Protein AF-A0A372RHL4-F1 (afdb_monomer_lite)

Structure (mmCIF, N/CA/C/O backbone):
data_AF-A0A372RHL4-F1
#
_entry.id   AF-A0A372RHL4-F1
#
loop_
_atom_site.group_PDB
_atom_site.id
_atom_site.type_symbol
_atom_site.label_atom_id
_atom_site.label_alt_id
_atom_site.label_comp_id
_atom_site.label_asym_id
_atom_site.label_entity_id
_atom_site.label_seq_id
_atom_site.pdbx_PDB_ins_code
_atom_site.Cartn_x
_atom_site.Cartn_y
_atom_site.Cartn_z
_atom_site.occupancy
_atom_site.B_iso_or_equiv
_atom_site.auth_seq_id
_atom_site.auth_comp_id
_atom_site.auth_asym_id
_atom_site.auth_atom_id
_atom_site.pdbx_PDB_model_num
ATOM 1 N N . MET A 1 1 ? 25.065 45.472 -46.580 1.00 35.97 1 MET A N 1
ATOM 2 C CA . MET A 1 1 ? 25.884 44.806 -45.545 1.00 35.97 1 MET A CA 1
ATOM 3 C C . MET A 1 1 ? 25.153 44.929 -44.218 1.00 35.97 1 MET A C 1
ATOM 5 O O . MET A 1 1 ? 24.987 46.043 -43.748 1.00 35.97 1 MET A O 1
ATOM 9 N N . ALA A 1 2 ? 24.655 43.825 -43.662 1.00 37.47 2 ALA A N 1
ATOM 10 C CA . ALA A 1 2 ? 24.038 43.795 -42.337 1.00 37.47 2 ALA A CA 1
ATOM 11 C C . ALA A 1 2 ? 24.958 42.995 -41.406 1.00 37.47 2 ALA A C 1
ATOM 13 O O . ALA A 1 2 ? 25.218 41.821 -41.664 1.00 37.47 2 ALA A O 1
ATOM 14 N N . LEU A 1 3 ? 25.486 43.635 -40.360 1.00 37.38 3 LEU A N 1
ATOM 15 C CA . LEU A 1 3 ? 26.274 42.979 -39.318 1.00 37.38 3 LEU A CA 1
ATOM 16 C C . LEU A 1 3 ? 25.407 42.823 -38.068 1.00 37.38 3 LEU A C 1
ATOM 18 O O . LEU A 1 3 ? 25.034 43.794 -37.414 1.00 37.38 3 LEU A O 1
ATOM 22 N N . SER A 1 4 ? 25.083 41.567 -37.772 1.00 37.50 4 SER A N 1
ATOM 23 C CA . SER A 1 4 ? 24.363 41.116 -36.584 1.00 37.50 4 SER A CA 1
ATOM 24 C C . SER A 1 4 ? 25.174 41.400 -35.314 1.00 37.50 4 SER A C 1
ATOM 26 O O . SER A 1 4 ? 26.301 40.924 -35.167 1.00 37.50 4 SER A O 1
ATOM 28 N N . GLN A 1 5 ? 24.600 42.148 -34.370 1.00 42.97 5 GLN A N 1
ATOM 29 C CA . GLN A 1 5 ? 25.210 42.396 -33.064 1.00 42.97 5 GLN A CA 1
ATOM 30 C C . GLN A 1 5 ? 25.097 41.150 -32.169 1.00 42.97 5 GLN A C 1
ATOM 32 O O . GLN A 1 5 ? 24.010 40.709 -31.798 1.00 42.97 5 GLN A O 1
ATOM 37 N N . LYS A 1 6 ? 26.257 40.583 -31.815 1.00 39.94 6 LYS A N 1
ATOM 38 C CA . LYS A 1 6 ? 26.432 39.540 -30.793 1.00 39.94 6 LYS A CA 1
ATOM 39 C C . LYS A 1 6 ? 25.940 40.048 -29.431 1.00 39.94 6 LYS A C 1
ATOM 41 O O . LYS A 1 6 ? 26.547 40.949 -28.855 1.00 39.94 6 LYS A O 1
ATOM 46 N N . LYS A 1 7 ? 24.909 39.412 -28.866 1.00 44.81 7 LYS A N 1
ATOM 47 C CA . LYS A 1 7 ? 24.581 39.536 -27.4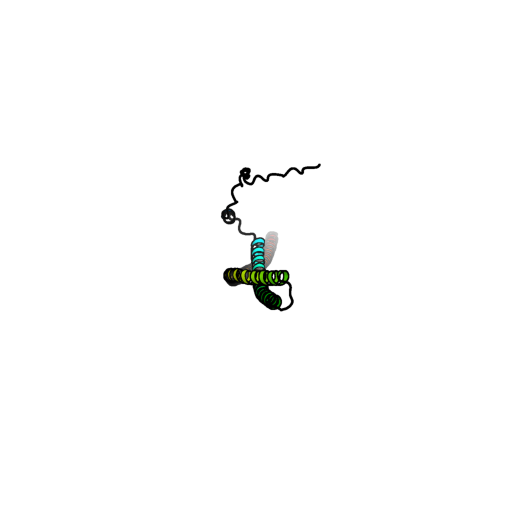38 1.00 44.81 7 LYS A CA 1
ATOM 48 C C . LYS A 1 7 ? 25.641 38.799 -26.618 1.00 44.81 7 LYS A C 1
ATOM 50 O O . LYS A 1 7 ? 25.770 37.580 -26.698 1.00 44.81 7 LYS A O 1
ATOM 55 N N . ARG A 1 8 ? 26.419 39.560 -25.850 1.00 41.69 8 ARG A N 1
ATOM 56 C CA . ARG A 1 8 ? 27.359 39.060 -24.843 1.00 41.69 8 ARG A CA 1
ATOM 57 C C . ARG A 1 8 ? 26.535 38.655 -23.615 1.00 41.69 8 ARG A C 1
ATOM 59 O O . ARG A 1 8 ? 25.956 39.518 -22.964 1.00 41.69 8 ARG A O 1
ATOM 66 N N . PHE A 1 9 ? 26.439 37.357 -23.338 1.00 41.56 9 PHE A N 1
ATOM 67 C CA . PHE A 1 9 ? 25.870 36.845 -22.090 1.00 41.56 9 PHE A CA 1
ATOM 68 C C . PHE A 1 9 ? 26.854 37.127 -20.947 1.00 41.56 9 PHE A C 1
ATOM 70 O O . PHE A 1 9 ? 27.995 36.668 -20.979 1.00 41.56 9 PHE A O 1
ATOM 77 N N . THR A 1 10 ? 26.430 37.902 -19.953 1.00 46.50 10 THR A N 1
ATOM 78 C CA . THR A 1 10 ? 27.124 38.057 -18.672 1.00 46.50 10 THR A CA 1
ATOM 79 C C . THR A 1 10 ? 26.731 36.890 -17.762 1.00 46.50 10 THR A C 1
ATOM 81 O O . THR A 1 10 ? 25.551 36.663 -17.516 1.00 46.50 10 THR A O 1
ATOM 84 N N . PHE A 1 11 ? 27.717 36.117 -17.292 1.00 48.22 11 PHE A N 1
ATOM 85 C CA . PHE A 1 11 ? 27.512 34.888 -16.504 1.00 48.22 11 PHE A CA 1
ATOM 86 C C . PHE A 1 11 ? 27.628 35.092 -14.980 1.00 48.22 11 PHE A C 1
ATOM 88 O O . PHE A 1 11 ? 27.523 34.136 -14.228 1.00 48.22 11 PHE A O 1
ATOM 95 N N . PHE A 1 12 ? 27.815 36.318 -14.486 1.00 55.81 12 PHE A N 1
ATOM 96 C CA . PHE A 1 12 ? 27.873 36.584 -13.043 1.00 55.81 12 PHE A CA 1
ATOM 97 C C . PHE A 1 12 ? 27.226 37.932 -12.721 1.00 55.81 12 PHE A C 1
ATOM 99 O O . PHE A 1 12 ? 27.881 38.970 -12.711 1.00 55.81 12 PHE A O 1
ATOM 106 N N . GLY A 1 13 ? 25.912 37.906 -12.501 1.00 38.81 13 GLY A N 1
ATOM 107 C CA . GLY A 1 13 ? 25.173 38.958 -11.808 1.00 38.81 13 GLY A CA 1
ATOM 108 C C . GLY A 1 13 ? 24.705 38.397 -10.470 1.00 38.81 13 GLY A C 1
ATOM 109 O O . GLY A 1 13 ? 24.099 37.328 -10.436 1.00 38.81 13 GLY A O 1
ATOM 110 N N . SER A 1 14 ? 25.045 39.077 -9.379 1.00 53.56 14 SER A N 1
ATOM 111 C CA . SER A 1 14 ? 24.687 38.715 -8.006 1.00 53.56 14 SER A CA 1
ATOM 112 C C . SER A 1 14 ? 23.182 38.438 -7.855 1.00 53.56 14 SER A C 1
ATOM 114 O O . SER A 1 14 ? 22.379 39.140 -8.479 1.00 53.56 14 SER A O 1
ATOM 116 N N . PRO A 1 15 ? 22.768 37.457 -7.032 1.00 49.78 15 PRO A N 1
ATOM 117 C CA . PRO A 1 15 ? 21.352 37.170 -6.841 1.00 49.78 15 PRO A CA 1
ATOM 118 C C . PRO A 1 15 ? 20.645 38.361 -6.170 1.00 49.78 15 PRO A C 1
ATOM 120 O O . PRO A 1 15 ? 21.194 38.938 -5.225 1.00 49.78 15 PRO A O 1
ATOM 123 N N . PRO A 1 16 ? 19.429 38.738 -6.609 1.00 45.81 16 PRO A N 1
ATOM 124 C CA . PRO A 1 16 ? 18.588 39.630 -5.826 1.00 45.81 16 PRO A CA 1
ATOM 125 C C . PRO A 1 16 ? 18.252 38.941 -4.498 1.00 45.81 16 PRO A C 1
ATOM 127 O O . PRO A 1 16 ? 17.905 37.759 -4.479 1.00 45.81 16 PRO A O 1
ATOM 130 N N . MET A 1 17 ? 18.385 39.682 -3.394 1.00 42.41 17 MET A N 1
ATOM 131 C CA . MET A 1 17 ? 17.981 39.258 -2.051 1.00 42.41 17 MET A CA 1
ATOM 132 C C . MET A 1 17 ? 16.596 38.605 -2.100 1.00 42.41 17 MET A C 1
ATOM 134 O O . MET A 1 17 ? 15.602 39.245 -2.441 1.00 42.41 17 MET A O 1
ATOM 138 N N . SER A 1 18 ? 16.545 37.317 -1.772 1.00 49.66 18 SER A N 1
ATOM 139 C CA . SER A 1 18 ? 15.303 36.580 -1.574 1.00 49.66 18 SER A CA 1
ATOM 140 C C . SER A 1 18 ? 14.490 37.219 -0.440 1.00 49.66 18 SER A C 1
ATOM 142 O O . SER A 1 18 ? 15.081 37.609 0.572 1.00 49.66 18 SER A O 1
ATOM 144 N N . PRO A 1 19 ? 13.154 37.315 -0.563 1.00 43.47 19 PRO A N 1
ATOM 145 C CA . PRO A 1 19 ? 12.316 37.795 0.525 1.00 43.47 19 PRO A CA 1
ATOM 146 C C . PRO A 1 19 ? 12.492 36.883 1.743 1.00 43.47 19 PRO A C 1
ATOM 148 O O . PRO A 1 19 ? 12.523 35.658 1.616 1.00 43.47 19 PRO A O 1
ATOM 151 N N . ILE A 1 20 ? 12.632 37.501 2.917 1.00 43.69 20 ILE A N 1
ATOM 152 C CA . ILE A 1 20 ? 12.706 36.831 4.217 1.00 43.69 20 ILE A CA 1
ATOM 153 C C . ILE A 1 20 ? 11.503 35.891 4.339 1.00 43.69 20 ILE A C 1
ATOM 155 O O . ILE A 1 20 ? 10.358 36.330 4.456 1.00 43.69 20 ILE A O 1
ATOM 159 N N . LEU A 1 21 ? 11.777 34.587 4.287 1.00 42.69 21 LEU A N 1
ATOM 160 C CA . LEU A 1 21 ? 10.827 33.552 4.660 1.00 42.69 21 LEU A CA 1
ATOM 161 C C . LEU A 1 21 ? 10.471 33.779 6.128 1.00 42.69 21 LEU A C 1
ATOM 163 O O . LEU A 1 21 ? 11.326 33.702 7.012 1.00 42.69 21 LEU A O 1
ATOM 167 N N . SER A 1 22 ? 9.201 34.085 6.376 1.00 42.78 22 SER A N 1
ATOM 168 C CA . SER A 1 22 ? 8.615 34.042 7.710 1.00 42.78 22 SER A CA 1
ATOM 169 C C . SER A 1 22 ? 8.950 32.688 8.350 1.00 42.78 22 SER A C 1
ATOM 171 O O . SER A 1 22 ? 8.952 31.684 7.629 1.00 42.78 22 SER A O 1
ATOM 173 N N . PRO A 1 23 ? 9.232 32.628 9.664 1.00 43.38 23 PRO A N 1
ATOM 174 C CA . PRO A 1 23 ? 9.674 31.402 10.305 1.00 43.38 23 PRO A CA 1
ATOM 175 C C . PRO A 1 23 ? 8.699 30.271 10.007 1.00 43.38 23 PRO A C 1
ATOM 177 O O . PRO A 1 23 ? 7.496 30.378 10.258 1.00 43.38 23 PRO A O 1
ATOM 180 N N . THR A 1 24 ? 9.252 29.201 9.444 1.00 47.28 24 THR A N 1
ATOM 181 C CA . THR A 1 24 ? 8.654 27.880 9.324 1.00 47.28 24 THR A CA 1
ATOM 182 C C . THR A 1 24 ? 7.809 27.618 10.562 1.00 47.28 24 THR A C 1
ATOM 184 O O . THR A 1 24 ? 8.332 27.627 11.677 1.00 47.28 24 THR A O 1
ATOM 187 N N . LYS A 1 25 ? 6.495 27.426 10.390 1.00 40.25 25 LYS A N 1
ATOM 188 C CA . LYS A 1 25 ? 5.643 26.937 11.476 1.00 40.25 25 LYS A CA 1
ATOM 189 C C . LYS A 1 25 ? 6.262 25.627 11.947 1.00 40.25 25 LYS A C 1
ATOM 191 O O . LYS A 1 25 ? 6.253 24.634 11.223 1.00 40.25 25 LYS A O 1
ATOM 196 N N . ASN A 1 26 ? 6.897 25.688 13.111 1.00 39.59 26 ASN A N 1
ATOM 197 C CA . ASN A 1 26 ? 7.591 24.575 13.721 1.00 39.59 26 ASN A CA 1
ATOM 198 C C . ASN A 1 26 ? 6.622 23.393 13.833 1.00 39.59 26 ASN A C 1
ATOM 200 O O . ASN A 1 26 ? 5.478 23.560 14.254 1.00 39.59 26 ASN A O 1
ATOM 204 N N . LEU A 1 27 ? 7.114 22.189 13.536 1.00 43.38 27 LEU A N 1
ATOM 205 C CA . LEU A 1 27 ? 6.435 20.906 13.773 1.00 43.38 27 LEU A CA 1
ATOM 206 C C . LEU A 1 27 ? 5.872 20.783 15.211 1.00 43.38 27 LEU A C 1
ATOM 208 O O . LEU A 1 27 ? 4.951 20.015 15.468 1.00 43.38 27 LEU A O 1
ATOM 212 N N . SER A 1 28 ? 6.386 21.605 16.131 1.00 38.50 28 SER A N 1
ATOM 213 C CA . SER A 1 28 ? 5.922 21.780 17.506 1.00 38.50 28 SER A CA 1
ATOM 214 C C . SER A 1 28 ? 4.461 22.224 17.649 1.00 38.50 28 SER A C 1
ATOM 216 O O . SER A 1 28 ? 3.860 21.914 18.670 1.00 38.50 28 SER A O 1
ATOM 218 N N . THR A 1 29 ? 3.860 22.920 16.674 1.00 37.88 29 THR A N 1
ATOM 219 C CA . THR A 1 29 ? 2.463 23.387 16.809 1.00 37.88 29 THR A CA 1
ATOM 220 C C . THR A 1 29 ? 1.457 22.230 16.806 1.00 37.88 29 THR A C 1
ATOM 222 O O . THR A 1 29 ? 0.366 22.379 17.342 1.00 37.88 29 THR A O 1
ATOM 225 N N . TYR A 1 30 ? 1.827 21.051 16.290 1.00 46.38 30 TYR A N 1
ATOM 226 C CA . TYR A 1 30 ? 0.967 19.862 16.362 1.00 46.38 30 TYR A CA 1
ATOM 227 C C . TYR A 1 30 ? 0.809 19.323 17.795 1.00 46.38 30 TYR A C 1
ATOM 229 O O . TYR A 1 30 ? -0.164 18.643 18.091 1.00 46.38 30 TYR A O 1
ATOM 237 N N . PHE A 1 31 ? 1.749 19.647 18.689 1.00 44.78 31 PHE A N 1
ATOM 238 C CA . PHE A 1 31 ? 1.734 19.221 20.091 1.00 44.78 31 PHE A CA 1
ATOM 239 C C . PHE A 1 31 ? 1.167 20.282 21.043 1.00 44.78 31 PHE A C 1
ATOM 241 O O . PHE A 1 31 ? 1.100 20.047 22.245 1.00 44.78 31 PHE A O 1
ATOM 248 N N . SER A 1 32 ? 0.742 21.438 20.525 1.00 39.69 32 SER A N 1
ATOM 249 C CA . SER A 1 32 ? 0.080 22.495 21.296 1.00 39.69 32 SER A CA 1
ATOM 250 C C . SER A 1 32 ? -1.382 22.616 20.877 1.00 39.69 32 SER A C 1
ATOM 252 O O . SER A 1 32 ? -1.828 23.669 20.431 1.00 39.69 32 SER A O 1
ATOM 254 N N . GLN A 1 33 ? -2.128 21.518 20.982 1.00 48.84 33 GLN A N 1
ATOM 255 C CA . GLN A 1 33 ? -3.579 21.597 21.090 1.00 48.84 33 GLN A CA 1
ATOM 256 C C . GLN A 1 33 ? -3.921 21.485 22.571 1.00 48.84 33 GLN A C 1
ATOM 258 O O . GLN A 1 33 ? -3.724 20.439 23.179 1.00 48.84 33 GLN A O 1
ATOM 263 N N . GLU A 1 34 ? -4.364 22.608 23.136 1.00 43.31 34 GLU A N 1
ATOM 264 C CA . GLU A 1 34 ? -5.000 22.684 24.450 1.00 43.31 34 GLU A CA 1
ATOM 265 C C . GLU A 1 34 ? -6.051 21.575 24.594 1.00 43.31 34 GLU A C 1
ATOM 267 O O . GLU A 1 34 ? -6.774 21.282 23.638 1.00 43.31 34 GLU A O 1
ATOM 272 N N . ASP A 1 35 ? -6.110 20.988 25.792 1.00 45.47 35 ASP A N 1
ATOM 273 C CA . ASP A 1 35 ? -6.933 19.857 26.237 1.00 45.47 35 ASP A CA 1
ATOM 274 C C . ASP A 1 35 ? -8.449 20.059 26.045 1.00 45.47 35 ASP A C 1
ATOM 276 O O . ASP A 1 35 ? -9.241 20.091 26.989 1.00 45.47 35 ASP A O 1
ATOM 280 N N . LYS A 1 36 ? -8.902 20.164 24.799 1.00 55.25 36 LYS A N 1
ATOM 281 C CA . LYS A 1 36 ? -10.289 19.914 24.439 1.00 55.25 36 LYS A CA 1
ATOM 282 C C . LYS A 1 36 ? -10.372 18.427 24.143 1.00 55.25 36 LYS A C 1
ATOM 284 O O . LYS A 1 36 ? -9.828 17.976 23.138 1.00 55.25 36 LYS A O 1
ATOM 289 N N . LEU A 1 37 ? -11.009 17.673 25.046 1.00 56.16 37 LEU A N 1
ATOM 290 C CA . LEU A 1 37 ? -11.301 16.251 24.846 1.00 56.16 37 LEU A CA 1
ATOM 291 C C . LEU A 1 37 ? -11.736 16.039 23.387 1.00 56.16 37 LEU A C 1
ATOM 293 O O . LEU A 1 37 ? -12.655 16.741 22.945 1.00 56.16 37 LEU A O 1
ATOM 297 N N . PRO A 1 38 ? -11.061 15.154 22.628 1.00 61.72 38 PRO A N 1
ATOM 298 C CA . PRO A 1 38 ? -11.376 14.961 21.225 1.00 61.72 38 PRO A CA 1
ATOM 299 C C . PRO A 1 38 ? -12.862 14.642 21.105 1.00 61.72 38 PRO A C 1
ATOM 301 O O . PRO A 1 38 ? -13.376 13.761 21.799 1.00 61.72 38 PRO A O 1
ATOM 304 N N . ASN A 1 39 ? -13.556 15.399 20.255 1.00 80.88 39 ASN A N 1
ATOM 305 C CA . ASN A 1 39 ? -14.939 15.103 19.924 1.00 80.88 39 ASN A CA 1
ATOM 306 C C . ASN A 1 39 ? -15.004 13.637 19.460 1.00 80.88 39 ASN A C 1
ATOM 308 O O . ASN A 1 39 ? -14.162 13.199 18.674 1.00 80.88 39 ASN A O 1
ATOM 312 N N . ILE A 1 40 ? -15.969 12.865 19.966 1.00 80.06 40 ILE A N 1
ATOM 313 C CA . ILE A 1 40 ? -16.095 11.425 19.686 1.00 80.06 40 ILE A CA 1
ATOM 314 C C . ILE A 1 40 ? -16.157 11.172 18.173 1.00 80.06 40 ILE A C 1
ATOM 316 O O . ILE A 1 40 ? -15.578 10.201 17.682 1.00 80.06 40 ILE A O 1
ATOM 320 N N . ASP A 1 41 ? -16.797 12.074 17.427 1.00 85.50 41 ASP A N 1
ATOM 321 C CA . ASP A 1 41 ? -16.866 12.001 15.967 1.00 85.50 41 ASP A CA 1
ATOM 322 C C . ASP A 1 41 ? -15.495 12.204 15.303 1.00 85.50 41 ASP A C 1
ATOM 324 O O . ASP A 1 41 ? -15.159 11.500 14.349 1.00 85.50 41 ASP A O 1
ATOM 328 N N . ASP A 1 42 ? -14.665 13.106 15.836 1.00 85.44 42 ASP A N 1
ATOM 329 C CA . ASP A 1 42 ? -13.301 13.331 15.344 1.00 85.44 42 ASP A CA 1
ATOM 330 C C . ASP A 1 42 ? -12.401 12.123 15.642 1.00 85.44 42 ASP A C 1
ATOM 332 O O . ASP A 1 42 ? -11.600 11.723 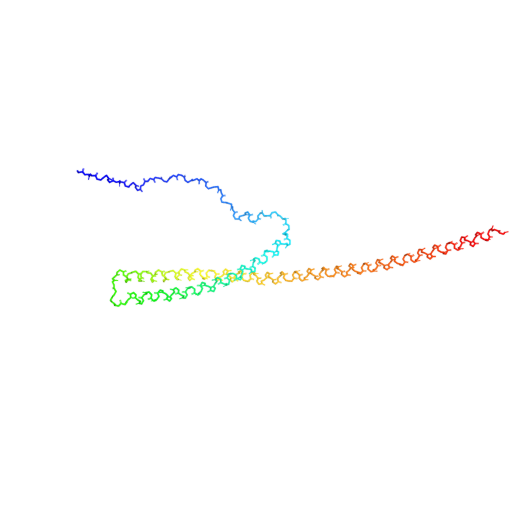14.795 1.00 85.44 42 ASP A O 1
ATOM 336 N N . ALA A 1 43 ? -12.570 11.493 16.810 1.00 84.06 43 ALA A N 1
ATOM 337 C CA . ALA A 1 43 ? -11.848 10.277 17.176 1.00 84.06 43 ALA A CA 1
ATOM 338 C C . ALA A 1 43 ? -12.212 9.099 16.257 1.00 84.06 43 ALA A C 1
ATOM 340 O O . ALA A 1 43 ? -11.316 8.446 15.721 1.00 84.06 43 ALA A O 1
ATOM 341 N N . ARG A 1 44 ? -13.508 8.863 16.004 1.00 86.19 44 ARG A N 1
ATOM 342 C CA . ARG A 1 44 ? -13.971 7.834 15.052 1.00 86.19 44 ARG A CA 1
ATOM 343 C C . ARG A 1 44 ? -13.430 8.081 13.650 1.00 86.19 44 ARG A C 1
ATOM 345 O O . ARG A 1 44 ? -12.862 7.185 13.035 1.00 86.19 44 ARG A O 1
ATOM 352 N N . LYS A 1 45 ? -13.508 9.325 13.177 1.00 91.56 45 LYS A N 1
ATOM 353 C CA . LYS A 1 45 ? -12.966 9.712 11.873 1.00 91.56 45 LYS A CA 1
ATOM 354 C C . LYS A 1 45 ? -11.455 9.485 11.778 1.00 91.56 45 LYS A C 1
ATOM 356 O O . LYS A 1 45 ? -10.962 9.101 10.719 1.00 91.56 45 LYS A O 1
ATOM 361 N N . ALA A 1 46 ? -10.706 9.718 12.856 1.00 88.62 46 ALA A N 1
ATOM 362 C CA . ALA A 1 46 ? -9.274 9.432 12.896 1.00 88.62 46 ALA A CA 1
ATOM 363 C C . ALA A 1 46 ? -8.981 7.927 12.771 1.00 88.62 46 ALA A C 1
ATOM 365 O O . ALA A 1 46 ? -8.058 7.556 12.044 1.00 88.62 46 ALA A O 1
ATOM 366 N N . VAL A 1 47 ? -9.785 7.071 13.415 1.00 91.00 47 VAL A N 1
ATOM 367 C CA . VAL A 1 47 ? -9.686 5.606 13.291 1.00 91.00 47 VAL A CA 1
ATOM 368 C C . VAL A 1 47 ? -9.952 5.165 11.850 1.00 91.00 47 VAL A C 1
ATOM 370 O O . VAL A 1 47 ? -9.112 4.481 11.267 1.00 91.00 47 VAL A O 1
ATOM 373 N N . ASP A 1 48 ? -11.044 5.635 11.243 1.00 92.50 48 ASP A N 1
ATOM 374 C CA . ASP A 1 48 ? -11.396 5.317 9.852 1.00 92.50 48 ASP A CA 1
ATOM 375 C C . ASP A 1 48 ? -10.309 5.770 8.864 1.00 92.50 48 ASP A C 1
ATOM 377 O O . ASP A 1 48 ? -9.979 5.077 7.900 1.00 92.50 48 ASP A O 1
ATOM 381 N N . ASN A 1 49 ? -9.736 6.956 9.083 1.00 93.88 49 ASN A N 1
ATOM 382 C CA . ASN A 1 49 ? -8.658 7.472 8.241 1.00 93.88 49 ASN A CA 1
ATOM 383 C C . ASN A 1 49 ? -7.392 6.616 8.352 1.00 93.88 49 ASN A C 1
ATOM 385 O O . ASN A 1 49 ? -6.718 6.393 7.344 1.00 93.88 49 ASN A O 1
ATOM 389 N N . LEU A 1 50 ? -7.068 6.137 9.555 1.00 93.00 50 LEU A N 1
ATOM 390 C CA . LEU A 1 50 ? -5.922 5.263 9.772 1.00 93.00 50 LEU A CA 1
ATOM 391 C C . LEU A 1 50 ? -6.123 3.895 9.107 1.00 93.00 50 LEU A C 1
ATOM 393 O O . LEU A 1 50 ? -5.195 3.405 8.467 1.00 93.00 50 LEU A O 1
ATOM 397 N N . GLU A 1 51 ? -7.326 3.321 9.176 1.00 94.25 51 GLU A N 1
ATOM 398 C CA . GLU A 1 51 ? -7.667 2.090 8.451 1.00 94.25 51 GLU A CA 1
ATOM 399 C C . GLU A 1 51 ? -7.423 2.247 6.947 1.00 94.25 51 GLU A C 1
ATOM 401 O O . GLU A 1 51 ? -6.699 1.464 6.327 1.00 94.25 51 GLU A O 1
ATOM 406 N N . ARG A 1 52 ? -7.974 3.316 6.358 1.00 96.06 52 ARG A N 1
ATOM 407 C CA . ARG A 1 52 ? -7.807 3.615 4.929 1.00 96.06 52 ARG A CA 1
ATOM 408 C C . ARG A 1 52 ? -6.344 3.812 4.555 1.00 96.06 52 ARG A C 1
ATOM 410 O O . ARG A 1 52 ? -5.930 3.375 3.484 1.00 96.06 52 ARG A O 1
ATOM 417 N N . LEU A 1 53 ? -5.564 4.463 5.420 1.00 95.31 53 LEU A N 1
ATOM 418 C CA . LEU A 1 53 ? -4.136 4.670 5.202 1.00 95.31 53 LEU A CA 1
ATOM 419 C C . LEU A 1 53 ? -3.379 3.338 5.146 1.00 95.31 53 LEU A C 1
ATOM 421 O O . LEU A 1 53 ? -2.548 3.156 4.260 1.00 95.31 53 LEU A O 1
ATOM 425 N N . VAL A 1 54 ? -3.678 2.407 6.054 1.00 95.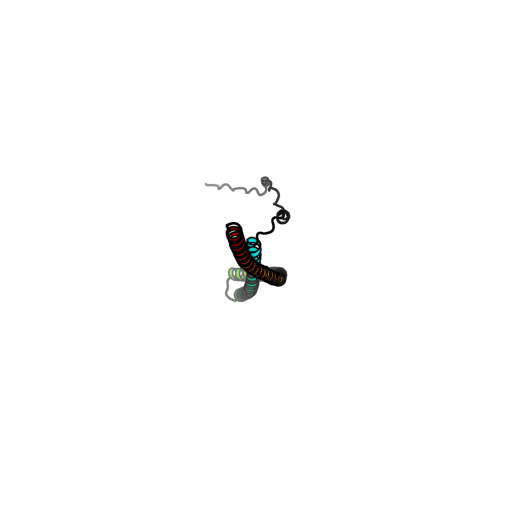62 54 VAL A N 1
ATOM 426 C CA . VAL A 1 54 ? -3.054 1.074 6.089 1.00 95.62 54 VAL A CA 1
ATOM 427 C C . VAL A 1 54 ? -3.363 0.298 4.808 1.00 95.62 54 VAL A C 1
ATOM 429 O O . VAL A 1 54 ? -2.448 -0.214 4.162 1.00 95.62 54 VAL A O 1
ATOM 432 N N . VAL A 1 55 ? -4.628 0.289 4.382 1.00 95.56 55 VAL A N 1
AT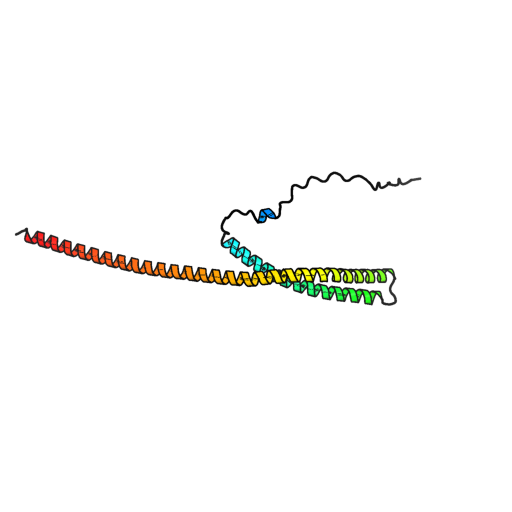OM 433 C CA . VAL A 1 55 ? -5.052 -0.362 3.131 1.00 95.56 55 VAL A CA 1
ATOM 434 C C . VAL A 1 55 ? -4.362 0.266 1.914 1.00 95.56 55 VAL A C 1
ATOM 436 O O . VAL A 1 55 ? -3.854 -0.441 1.040 1.00 95.56 55 VAL A O 1
ATOM 439 N N . ALA A 1 56 ? -4.292 1.598 1.854 1.00 95.50 56 ALA A N 1
ATOM 440 C CA . ALA A 1 56 ? -3.624 2.306 0.765 1.00 95.50 56 ALA A CA 1
ATOM 441 C C . ALA A 1 56 ? -2.111 2.027 0.726 1.00 95.50 56 ALA A C 1
ATOM 443 O O . ALA A 1 56 ? -1.545 1.854 -0.355 1.00 95.50 56 ALA A O 1
ATOM 444 N N . ALA A 1 57 ? -1.457 1.947 1.888 1.00 94.25 57 ALA A N 1
ATOM 445 C CA . ALA A 1 57 ? -0.040 1.618 2.003 1.00 94.25 57 ALA A CA 1
ATOM 446 C C . ALA A 1 57 ? 0.266 0.204 1.482 1.00 94.25 57 ALA A C 1
ATOM 448 O O . ALA A 1 57 ? 1.234 0.004 0.743 1.00 94.25 57 ALA A O 1
ATOM 449 N N . GLU A 1 58 ? -0.586 -0.773 1.802 1.00 93.12 58 GLU A N 1
ATOM 450 C CA . GLU A 1 58 ? -0.472 -2.137 1.286 1.00 93.12 58 GLU A CA 1
ATOM 451 C C . GLU A 1 58 ? -0.640 -2.199 -0.239 1.00 93.12 58 GLU A C 1
ATOM 453 O O . GLU A 1 58 ? 0.194 -2.797 -0.928 1.00 93.12 58 GLU A O 1
ATOM 458 N N . ALA A 1 59 ? -1.661 -1.530 -0.782 1.00 95.19 59 ALA A N 1
ATOM 459 C CA . ALA A 1 59 ? -1.873 -1.458 -2.225 1.00 95.19 59 ALA A CA 1
ATOM 460 C C . ALA A 1 59 ? -0.686 -0.793 -2.943 1.00 95.19 59 ALA A C 1
ATOM 462 O O . ALA A 1 59 ? -0.199 -1.291 -3.961 1.00 95.19 59 ALA A O 1
ATOM 463 N N . TYR A 1 60 ? -0.169 0.306 -2.388 1.00 94.81 60 TYR A N 1
ATOM 464 C CA . TYR A 1 60 ? 0.996 1.000 -2.928 1.00 94.81 60 TYR A CA 1
ATOM 465 C C . TYR A 1 60 ? 2.244 0.105 -2.946 1.00 94.81 60 TYR A C 1
ATOM 467 O O . TYR A 1 60 ? 2.946 0.040 -3.958 1.00 94.81 60 TYR A O 1
ATOM 475 N N . ARG A 1 61 ? 2.501 -0.640 -1.862 1.00 92.31 61 ARG A N 1
ATOM 476 C CA . ARG A 1 61 ? 3.613 -1.601 -1.772 1.00 92.31 61 ARG A CA 1
ATOM 477 C C . ARG A 1 61 ? 3.557 -2.646 -2.891 1.00 92.31 61 ARG A C 1
ATOM 479 O O . ARG A 1 61 ? 4.582 -2.928 -3.517 1.00 92.31 61 ARG A O 1
ATOM 486 N N . ASP A 1 62 ? 2.380 -3.209 -3.155 1.00 93.00 62 ASP A N 1
ATOM 487 C CA . ASP A 1 62 ? 2.194 -4.201 -4.220 1.00 93.00 62 ASP A CA 1
ATOM 488 C C . ASP A 1 62 ? 2.433 -3.599 -5.617 1.00 93.00 62 ASP A C 1
ATOM 490 O O . ASP A 1 62 ? 3.198 -4.146 -6.419 1.00 93.00 62 ASP A O 1
ATOM 494 N N . LEU A 1 63 ? 1.864 -2.420 -5.890 1.00 95.12 63 LEU A N 1
ATOM 495 C CA . LEU A 1 63 ? 2.051 -1.717 -7.163 1.00 95.12 63 LEU A CA 1
ATOM 496 C C . LEU A 1 63 ? 3.520 -1.391 -7.438 1.00 95.12 63 LEU A C 1
ATOM 498 O O . LEU A 1 63 ? 4.008 -1.599 -8.549 1.00 95.12 63 LEU A O 1
ATOM 502 N N . ILE A 1 64 ? 4.255 -0.941 -6.426 1.00 92.81 64 ILE A N 1
ATOM 503 C CA . ILE A 1 64 ? 5.677 -0.624 -6.553 1.00 92.81 64 ILE A CA 1
ATOM 504 C C . ILE A 1 64 ? 6.523 -1.880 -6.813 1.00 92.81 64 ILE A C 1
ATOM 506 O O . ILE A 1 64 ? 7.468 -1.844 -7.607 1.00 92.81 64 ILE A O 1
ATOM 510 N N . SER A 1 65 ? 6.173 -3.015 -6.202 1.00 90.88 65 SER A N 1
ATOM 511 C CA . SER A 1 65 ? 6.813 -4.305 -6.489 1.00 90.88 65 SER A CA 1
ATOM 512 C C . SER A 1 65 ? 6.591 -4.733 -7.945 1.00 90.88 65 SER A C 1
ATOM 514 O O . SER A 1 65 ? 7.535 -5.137 -8.635 1.00 90.88 65 SER A O 1
ATOM 516 N N . LYS A 1 66 ? 5.360 -4.581 -8.450 1.00 94.19 66 LYS A N 1
ATOM 517 C CA . LYS A 1 66 ? 5.008 -4.847 -9.854 1.00 94.19 66 LYS A CA 1
ATOM 518 C C . LYS A 1 66 ? 5.754 -3.915 -10.812 1.00 94.19 66 LYS A C 1
ATOM 520 O O . LYS A 1 66 ? 6.340 -4.396 -11.782 1.00 94.19 66 LYS A O 1
ATOM 525 N N . LEU A 1 67 ? 5.809 -2.619 -10.505 1.00 93.31 67 LEU A N 1
ATOM 526 C CA . LEU A 1 67 ? 6.537 -1.626 -11.294 1.00 93.31 67 LEU A CA 1
ATOM 527 C C . LEU A 1 67 ? 8.034 -1.950 -11.369 1.00 93.31 67 LEU A C 1
ATOM 529 O O . LEU A 1 67 ? 8.603 -1.927 -12.454 1.00 93.31 67 LEU A O 1
ATOM 533 N N . SER A 1 68 ? 8.670 -2.328 -10.254 1.00 92.56 68 SER A N 1
ATOM 534 C CA . SER A 1 68 ? 10.092 -2.710 -10.247 1.00 92.56 68 SER A CA 1
ATOM 535 C C . SER A 1 68 ? 10.377 -3.895 -11.177 1.00 92.56 68 SER A C 1
ATOM 537 O O . SER A 1 68 ? 11.360 -3.874 -11.920 1.00 92.56 68 SER A O 1
ATOM 539 N N . LYS A 1 69 ? 9.505 -4.912 -11.195 1.00 93.44 69 LYS A N 1
ATOM 540 C CA . LYS A 1 69 ? 9.633 -6.051 -12.120 1.00 93.44 69 LYS A CA 1
ATOM 541 C C . LYS A 1 69 ? 9.470 -5.615 -13.576 1.00 93.44 69 LYS A C 1
ATOM 543 O O . LYS A 1 69 ? 10.300 -5.979 -14.404 1.00 93.44 69 LYS A O 1
ATOM 548 N N . ALA A 1 70 ? 8.446 -4.815 -13.872 1.00 95.31 70 ALA A N 1
ATOM 549 C CA . ALA A 1 70 ? 8.193 -4.310 -15.219 1.00 95.31 70 ALA A CA 1
ATOM 550 C C . ALA A 1 70 ? 9.363 -3.459 -15.740 1.00 95.31 70 ALA A C 1
ATOM 552 O O . ALA A 1 70 ? 9.861 -3.709 -16.835 1.00 95.31 70 ALA A O 1
ATOM 553 N N . SER A 1 71 ? 9.870 -2.527 -14.928 1.00 95.12 71 SER A N 1
ATOM 554 C CA . SER A 1 71 ? 11.011 -1.670 -15.267 1.00 95.12 71 SER A CA 1
ATOM 555 C C . SER A 1 71 ? 12.291 -2.467 -15.528 1.00 95.12 71 SER A C 1
ATOM 557 O O . SER A 1 71 ? 13.023 -2.156 -16.465 1.00 95.12 71 SER A O 1
ATOM 559 N N . LYS A 1 72 ? 12.557 -3.528 -14.749 1.00 95.00 72 LYS A N 1
ATOM 560 C CA . LYS A 1 72 ? 13.694 -4.433 -15.002 1.00 95.00 72 LYS A CA 1
ATOM 561 C C . LYS A 1 72 ? 13.564 -5.160 -16.336 1.00 95.00 72 LYS A C 1
ATOM 563 O O . LYS A 1 72 ? 14.536 -5.225 -17.084 1.00 95.00 72 LYS A O 1
ATOM 568 N N . THR A 1 73 ? 12.382 -5.699 -16.634 1.00 96.56 73 THR A N 1
ATOM 569 C CA . THR A 1 73 ? 12.124 -6.360 -17.920 1.00 96.56 73 THR A CA 1
ATOM 570 C C . THR A 1 73 ? 12.295 -5.378 -19.072 1.00 96.56 73 THR A C 1
ATOM 572 O O . THR A 1 73 ? 13.006 -5.686 -20.022 1.00 96.56 73 THR A O 1
ATOM 575 N N . PHE A 1 74 ? 11.726 -4.176 -18.955 1.00 96.62 74 PHE A N 1
ATOM 576 C CA . PHE A 1 74 ? 11.830 -3.140 -19.978 1.00 96.62 74 PHE A CA 1
ATOM 577 C C . PHE A 1 74 ? 13.283 -2.726 -20.241 1.00 96.62 74 PHE A C 1
ATOM 579 O O . PHE A 1 74 ? 13.728 -2.710 -21.389 1.00 96.62 74 PHE A O 1
ATOM 586 N N . SER A 1 75 ? 14.052 -2.490 -19.175 1.00 97.25 75 SER A N 1
ATOM 587 C CA . SER A 1 75 ? 15.493 -2.228 -19.249 1.00 97.25 75 SER A CA 1
ATOM 588 C C . SER A 1 75 ? 16.232 -3.339 -20.002 1.00 97.25 75 SER A C 1
ATOM 590 O O . SER A 1 75 ? 16.919 -3.075 -20.987 1.00 97.25 75 SER A O 1
ATOM 592 N N . LYS A 1 76 ? 16.008 -4.604 -19.624 1.00 96.25 76 LYS A N 1
ATOM 593 C CA . LYS A 1 76 ? 16.630 -5.756 -20.284 1.00 96.25 76 LYS A CA 1
ATOM 594 C C . LYS A 1 76 ? 16.287 -5.819 -21.776 1.00 96.25 76 LYS A C 1
ATOM 596 O O . LYS A 1 76 ? 17.193 -5.976 -22.590 1.00 96.25 76 LYS A O 1
ATOM 601 N N . THR A 1 77 ? 15.020 -5.621 -22.142 1.00 96.31 77 THR A N 1
ATOM 602 C CA . THR A 1 77 ? 14.595 -5.628 -23.552 1.00 96.31 77 THR A CA 1
ATOM 603 C C . THR A 1 77 ? 15.197 -4.475 -24.358 1.00 96.31 77 THR A C 1
ATOM 605 O O . THR A 1 77 ? 15.583 -4.679 -25.505 1.00 96.31 77 THR A O 1
ATOM 608 N N . LEU A 1 78 ? 15.353 -3.286 -23.759 1.00 95.88 78 LEU A N 1
ATOM 609 C CA . LEU A 1 78 ? 16.035 -2.154 -24.395 1.00 95.88 78 LEU A CA 1
ATOM 610 C C . LEU A 1 78 ? 17.508 -2.469 -24.659 1.00 95.88 78 LEU A C 1
ATOM 612 O O . LEU A 1 78 ? 18.016 -2.178 -25.738 1.00 95.88 78 LEU A O 1
ATOM 616 N N . LYS A 1 79 ? 18.189 -3.094 -23.694 1.00 95.12 79 LYS A N 1
ATOM 617 C CA . LYS A 1 79 ? 19.593 -3.499 -23.824 1.00 95.12 79 LYS A CA 1
ATOM 618 C C . LYS A 1 79 ? 19.789 -4.551 -24.909 1.00 95.12 79 LYS A C 1
ATOM 620 O O . LYS A 1 79 ? 20.695 -4.429 -25.726 1.00 95.12 79 LYS A O 1
ATOM 625 N N . GLU A 1 80 ? 18.940 -5.576 -24.919 1.00 94.12 80 GLU A N 1
ATOM 626 C CA . GLU A 1 80 ? 18.978 -6.660 -25.904 1.00 94.12 80 GLU A CA 1
ATOM 627 C C . GLU A 1 80 ? 18.713 -6.134 -27.317 1.00 94.12 80 GLU A C 1
ATOM 629 O O . GLU A 1 80 ? 19.483 -6.418 -28.235 1.00 94.12 80 GLU A O 1
ATOM 634 N N . TYR A 1 81 ? 17.688 -5.293 -27.486 1.00 92.31 81 TYR A N 1
ATOM 635 C CA . TYR A 1 81 ? 17.389 -4.685 -28.779 1.00 92.31 81 TYR A CA 1
ATOM 636 C C . TYR A 1 81 ? 18.480 -3.698 -29.216 1.00 92.31 81 TYR A C 1
ATOM 638 O O . TYR A 1 81 ? 18.922 -3.734 -30.362 1.00 92.31 81 TYR A O 1
ATOM 646 N N . GLY A 1 82 ? 19.004 -2.895 -28.284 1.00 92.69 82 GLY A N 1
ATOM 647 C CA . GLY A 1 82 ? 20.146 -1.999 -28.493 1.00 92.69 82 GLY A CA 1
ATOM 648 C C . GLY A 1 82 ? 21.402 -2.699 -29.021 1.00 92.69 82 GLY A C 1
ATOM 649 O O . GLY A 1 82 ? 22.177 -2.085 -29.744 1.00 92.69 82 GLY A O 1
ATOM 650 N N . ASN A 1 83 ? 21.584 -3.985 -28.715 1.00 91.25 83 ASN A N 1
ATOM 651 C CA . ASN A 1 83 ? 22.727 -4.789 -29.159 1.00 91.25 83 ASN A CA 1
ATOM 652 C C . ASN A 1 83 ? 22.467 -5.568 -30.464 1.00 91.25 83 ASN A C 1
ATOM 654 O O . ASN A 1 83 ? 23.299 -6.380 -30.878 1.00 91.25 83 ASN A O 1
ATOM 658 N N . SER A 1 84 ? 21.318 -5.354 -31.108 1.00 91.19 84 SER A N 1
ATOM 659 C CA . SER A 1 84 ? 20.979 -6.001 -32.377 1.00 91.19 84 SER A CA 1
ATOM 660 C C . SER A 1 84 ? 21.780 -5.408 -33.541 1.00 91.19 84 SER A C 1
ATOM 662 O O . SER A 1 84 ? 22.103 -4.221 -33.569 1.00 91.19 84 SER A O 1
ATOM 664 N N . LYS A 1 85 ? 22.112 -6.246 -34.530 1.00 89.81 85 LYS A N 1
ATOM 665 C CA . LYS A 1 85 ? 22.831 -5.810 -35.737 1.00 89.81 85 LYS A CA 1
ATOM 666 C C . LYS A 1 85 ? 21.903 -5.022 -36.668 1.00 89.81 85 LYS A C 1
ATOM 668 O O . LYS A 1 85 ? 20.715 -5.313 -36.739 1.00 89.81 85 LYS A O 1
ATOM 673 N N . GLY A 1 86 ? 22.475 -4.097 -37.441 1.00 89.25 86 GLY A N 1
ATOM 674 C CA . GLY A 1 86 ? 21.754 -3.364 -38.492 1.00 89.25 86 GLY A CA 1
ATOM 675 C C . GLY A 1 86 ? 21.050 -2.089 -38.026 1.00 89.25 86 GLY A C 1
ATOM 676 O O . GLY A 1 86 ? 20.179 -1.596 -38.733 1.00 89.25 86 GLY A O 1
ATOM 677 N N . MET A 1 87 ? 21.415 -1.562 -36.855 1.00 90.25 87 MET A N 1
ATOM 678 C CA . MET A 1 87 ? 20.836 -0.344 -36.298 1.00 90.25 87 MET A CA 1
ATOM 679 C C . MET A 1 87 ? 21.847 0.804 -36.282 1.00 90.25 87 MET A C 1
ATOM 681 O O . MET A 1 87 ? 23.026 0.594 -35.991 1.00 90.25 87 MET A O 1
ATOM 685 N N . ASP A 1 88 ? 21.374 2.021 -36.556 1.00 93.31 88 ASP A N 1
ATOM 686 C CA . ASP A 1 88 ? 22.217 3.213 -36.502 1.00 93.31 88 ASP A CA 1
ATOM 687 C C . ASP A 1 88 ? 22.715 3.486 -35.081 1.00 93.31 88 ASP A C 1
ATOM 689 O O . ASP A 1 88 ? 21.990 3.333 -34.092 1.00 93.31 88 ASP A O 1
ATOM 693 N N . ASN A 1 89 ? 23.951 3.981 -34.985 1.00 91.44 89 ASN A N 1
ATOM 694 C CA . ASN A 1 89 ? 24.631 4.207 -33.710 1.00 91.44 89 ASN A CA 1
ATOM 695 C C . ASN A 1 89 ? 23.852 5.147 -32.766 1.00 91.44 89 ASN A C 1
ATOM 697 O O . ASN A 1 89 ? 23.879 4.978 -31.550 1.00 91.44 89 ASN A O 1
ATOM 701 N N . VAL A 1 90 ? 23.107 6.114 -33.315 1.00 94.94 90 VAL A N 1
ATOM 702 C CA . VAL A 1 90 ? 22.262 7.030 -32.528 1.00 94.94 90 VAL A CA 1
ATOM 703 C C . VAL A 1 90 ? 21.154 6.271 -31.790 1.00 94.94 90 VAL A C 1
ATOM 705 O O . VAL A 1 90 ? 20.922 6.513 -30.605 1.00 94.94 90 VAL A O 1
ATOM 708 N N . HIS A 1 91 ? 20.495 5.321 -32.458 1.00 93.69 91 HIS A N 1
ATOM 709 C CA . HIS A 1 91 ? 19.438 4.507 -31.856 1.00 93.69 91 HIS A CA 1
ATOM 710 C C . HIS A 1 91 ? 20.001 3.509 -30.838 1.00 93.69 91 HIS A C 1
ATOM 712 O O . HIS A 1 91 ? 19.431 3.363 -29.757 1.00 93.69 91 HIS A O 1
ATOM 718 N N . VAL A 1 92 ? 21.158 2.903 -31.132 1.00 95.06 92 VAL A N 1
ATOM 719 C CA . VAL A 1 92 ? 21.896 2.042 -30.189 1.00 95.06 92 VAL A CA 1
ATOM 720 C C . VAL A 1 92 ? 22.203 2.792 -28.892 1.00 95.06 92 VAL A C 1
ATOM 722 O O . VAL A 1 92 ? 21.822 2.335 -27.812 1.00 95.06 92 VAL A O 1
ATOM 725 N N . MET A 1 93 ? 22.825 3.973 -28.986 1.00 94.12 93 MET A N 1
ATOM 726 C CA . MET A 1 93 ? 23.159 4.786 -27.812 1.00 94.12 93 MET A CA 1
ATOM 727 C C . MET A 1 93 ? 21.917 5.209 -27.028 1.00 94.12 93 MET A C 1
ATOM 729 O O . MET A 1 93 ? 21.947 5.203 -25.797 1.00 94.12 93 MET A O 1
ATOM 733 N N . CYS A 1 94 ? 20.824 5.548 -27.717 1.00 95.88 94 CYS A N 1
ATOM 734 C CA . CYS A 1 94 ? 19.556 5.889 -27.080 1.00 95.88 94 CYS A CA 1
ATOM 735 C C . CYS A 1 94 ? 19.038 4.721 -26.226 1.00 95.88 94 CYS A C 1
ATOM 737 O O . CYS A 1 94 ? 18.866 4.877 -25.017 1.00 95.88 94 CYS A O 1
ATOM 739 N N . PHE A 1 95 ? 18.880 3.528 -26.809 1.00 95.94 95 PHE A N 1
ATOM 740 C CA . PHE A 1 95 ? 18.360 2.367 -26.080 1.00 95.94 95 PHE A CA 1
ATOM 741 C C . PHE A 1 95 ? 19.271 1.910 -24.944 1.00 95.94 95 PHE A C 1
ATOM 743 O O . PHE A 1 95 ? 18.776 1.591 -23.861 1.00 95.94 95 PHE A O 1
ATOM 750 N N . GLN A 1 96 ? 20.590 1.924 -25.142 1.00 94.50 96 GLN A N 1
ATOM 751 C CA . GLN A 1 96 ? 21.540 1.583 -24.082 1.00 94.50 96 GLN A CA 1
ATOM 752 C C . GLN A 1 96 ? 21.485 2.592 -22.926 1.00 94.50 96 GLN A C 1
ATOM 754 O O . GLN A 1 96 ? 21.443 2.190 -21.762 1.00 94.50 96 GLN A O 1
ATOM 759 N N . THR A 1 97 ? 21.397 3.890 -23.232 1.00 96.31 97 THR A N 1
ATOM 760 C CA . THR A 1 97 ? 21.282 4.953 -22.222 1.00 96.31 97 THR A CA 1
ATOM 761 C C . THR A 1 97 ? 19.967 4.841 -21.448 1.00 96.31 97 THR A C 1
ATOM 763 O O . THR A 1 97 ? 19.963 4.900 -20.217 1.00 96.31 97 THR A O 1
ATOM 766 N N . THR A 1 98 ? 18.840 4.622 -22.134 1.00 96.69 98 THR A N 1
ATOM 767 C CA . THR A 1 98 ? 17.539 4.408 -21.480 1.00 96.69 98 THR A CA 1
ATOM 768 C C . THR A 1 98 ? 17.539 3.133 -20.635 1.00 96.69 98 THR A C 1
ATOM 770 O O . THR A 1 98 ? 17.043 3.146 -19.510 1.00 96.69 98 THR A O 1
ATOM 773 N N . SER A 1 99 ? 18.142 2.043 -21.120 1.00 97.19 99 SER A N 1
ATOM 774 C CA . SER A 1 99 ? 18.321 0.818 -20.335 1.00 97.19 99 SER A CA 1
ATOM 775 C C . SER A 1 99 ? 19.062 1.104 -19.031 1.00 97.19 99 SER A C 1
ATOM 777 O O . SER A 1 99 ? 18.584 0.715 -17.964 1.00 97.19 99 SER A O 1
ATOM 779 N N . GLN A 1 100 ? 20.197 1.806 -19.107 1.00 96.25 100 GLN A N 1
ATOM 780 C CA . GLN A 1 100 ? 21.024 2.143 -17.950 1.00 96.25 100 GLN A CA 1
ATOM 781 C C . GLN A 1 100 ? 20.299 3.068 -16.962 1.00 96.25 100 GLN A C 1
ATOM 783 O O . GLN A 1 100 ? 20.420 2.889 -15.750 1.00 96.25 100 GLN A O 1
ATOM 788 N N . PHE A 1 101 ? 19.482 4.006 -17.453 1.00 96.88 101 PHE A N 1
ATOM 789 C CA . PHE A 1 101 ? 18.610 4.815 -16.599 1.00 96.88 101 PHE A CA 1
ATOM 790 C C . PHE A 1 101 ? 17.696 3.939 -15.732 1.00 96.88 101 PHE A C 1
ATOM 792 O O . PHE A 1 101 ? 17.628 4.145 -14.521 1.00 96.88 101 PHE A O 1
ATOM 799 N N . TYR A 1 102 ? 17.035 2.933 -16.314 1.00 96.38 102 TYR A N 1
ATOM 800 C CA . TYR A 1 102 ? 16.158 2.036 -15.554 1.00 96.38 102 TYR A CA 1
ATOM 801 C C . TYR A 1 102 ? 16.917 1.088 -14.613 1.00 96.38 102 TYR A C 1
ATOM 803 O O . TYR A 1 102 ? 16.392 0.769 -13.545 1.00 96.38 102 TYR A O 1
ATOM 811 N N . GLU A 1 103 ? 18.143 0.669 -14.952 1.00 94.31 103 GLU A N 1
ATOM 812 C CA . GLU A 1 103 ? 19.013 -0.091 -14.036 1.00 94.31 103 GLU A CA 1
ATOM 813 C C . GLU A 1 103 ? 19.329 0.745 -12.780 1.00 94.31 103 GLU A C 1
ATOM 815 O O . GLU A 1 103 ? 19.066 0.304 -11.655 1.00 94.31 103 GLU A O 1
ATOM 820 N N . ASN A 1 104 ? 19.786 1.988 -12.974 1.00 95.25 104 ASN A N 1
ATOM 821 C CA . ASN A 1 104 ? 20.103 2.929 -11.896 1.00 95.25 104 ASN A CA 1
ATOM 822 C C . ASN A 1 104 ? 18.860 3.293 -11.071 1.00 95.25 104 ASN A C 1
ATOM 824 O O . ASN A 1 104 ? 18.881 3.265 -9.838 1.00 95.25 104 ASN A O 1
ATOM 828 N N . HIS A 1 105 ? 17.749 3.598 -11.746 1.00 94.69 105 HIS A N 1
ATOM 829 C CA . HIS A 1 105 ? 16.474 3.889 -11.098 1.00 94.69 105 HIS A CA 1
ATOM 830 C C . HIS A 1 105 ? 16.019 2.717 -10.223 1.00 94.69 105 HIS A C 1
ATOM 832 O O . HIS A 1 105 ? 15.601 2.922 -9.086 1.00 94.69 105 HIS A O 1
ATOM 838 N N . ASN A 1 106 ? 16.157 1.478 -10.702 1.00 92.50 106 ASN A N 1
ATOM 839 C CA . ASN A 1 106 ? 15.790 0.302 -9.927 1.00 92.50 106 ASN A CA 1
ATOM 840 C C . ASN A 1 106 ? 16.679 0.101 -8.680 1.00 92.50 106 ASN A C 1
ATOM 842 O O . ASN A 1 106 ? 16.190 -0.387 -7.659 1.00 92.50 106 ASN A O 1
ATOM 846 N N . GLU A 1 107 ? 17.964 0.467 -8.723 1.00 92.69 107 GLU A N 1
ATOM 847 C CA . GLU A 1 107 ? 18.831 0.428 -7.537 1.00 92.69 107 GLU A CA 1
ATOM 848 C C . GLU A 1 107 ? 18.341 1.396 -6.448 1.00 92.69 107 GLU A C 1
ATOM 850 O O . GLU A 1 107 ? 18.193 1.010 -5.283 1.00 92.69 107 GLU A O 1
ATOM 855 N N . ILE A 1 108 ? 18.027 2.636 -6.835 1.00 94.12 108 ILE A N 1
ATOM 856 C CA . ILE A 1 108 ? 17.478 3.660 -5.937 1.00 94.12 108 ILE A CA 1
ATOM 857 C C . ILE A 1 108 ? 16.117 3.211 -5.396 1.00 94.12 108 ILE A C 1
ATOM 859 O O . ILE A 1 108 ? 15.901 3.211 -4.182 1.00 94.12 108 ILE A O 1
ATOM 863 N N . GLN A 1 109 ? 15.230 2.748 -6.280 1.00 92.25 109 GLN A N 1
ATOM 864 C CA . GLN A 1 109 ? 13.905 2.254 -5.916 1.00 92.25 109 GLN A CA 1
ATOM 865 C C . GLN A 1 109 ? 13.991 1.092 -4.920 1.00 92.25 109 GLN A C 1
ATOM 867 O O . GLN A 1 109 ? 13.211 1.027 -3.979 1.00 92.25 109 GLN A O 1
ATOM 872 N N . SER A 1 110 ? 14.965 0.191 -5.069 1.00 90.75 110 SER A N 1
ATOM 873 C CA . SER A 1 110 ? 15.184 -0.918 -4.133 1.00 90.75 110 SER A CA 1
ATOM 874 C C . SER A 1 110 ? 15.542 -0.432 -2.723 1.00 90.75 110 SER A C 1
ATOM 876 O O . SER A 1 110 ? 15.022 -0.956 -1.734 1.00 90.75 110 SER A O 1
ATOM 878 N N . LYS A 1 111 ? 16.392 0.599 -2.608 1.00 93.25 111 LYS A N 1
ATOM 879 C CA . LYS A 1 111 ? 16.739 1.218 -1.316 1.00 93.25 111 LYS A CA 1
ATOM 880 C C . LYS A 1 111 ? 15.516 1.894 -0.687 1.00 93.25 111 LYS A C 1
ATOM 882 O O . LYS A 1 111 ? 15.246 1.666 0.491 1.00 93.25 111 LYS A O 1
ATOM 887 N N . LEU A 1 112 ? 14.747 2.641 -1.482 1.00 92.31 112 LEU A N 1
ATOM 888 C CA . LEU A 1 112 ? 13.514 3.294 -1.038 1.00 92.31 112 LEU A CA 1
ATOM 889 C C . LEU A 1 112 ? 12.464 2.275 -0.572 1.00 92.31 112 LEU A C 1
ATOM 891 O O . LEU A 1 112 ? 11.904 2.419 0.510 1.00 92.31 112 LEU A O 1
ATOM 895 N N . ASN A 1 113 ? 12.256 1.199 -1.333 1.00 91.62 113 ASN A N 1
ATOM 896 C CA . ASN A 1 113 ? 11.299 0.146 -0.994 1.00 91.62 113 ASN A CA 1
ATOM 897 C C . ASN A 1 113 ? 11.638 -0.534 0.334 1.00 91.62 113 ASN A C 1
ATOM 899 O O . ASN A 1 113 ? 10.738 -0.842 1.105 1.00 91.62 113 ASN A O 1
ATOM 903 N N . LYS A 1 114 ? 12.926 -0.749 0.632 1.00 91.31 114 LYS A N 1
ATOM 904 C CA . LYS A 1 114 ? 13.349 -1.308 1.925 1.00 91.31 114 LYS A CA 1
ATOM 905 C C . LYS A 1 114 ? 13.040 -0.378 3.097 1.00 91.31 114 LYS A C 1
ATOM 907 O O . LYS A 1 114 ? 12.715 -0.874 4.172 1.00 91.31 114 LYS A O 1
ATOM 912 N N . ALA A 1 115 ? 13.176 0.936 2.914 1.00 91.44 115 ALA A N 1
ATOM 913 C CA . ALA A 1 115 ? 12.805 1.910 3.937 1.00 91.44 115 ALA A CA 1
ATOM 914 C C . ALA A 1 115 ? 11.283 1.921 4.141 1.00 91.44 115 ALA A C 1
ATOM 916 O O . ALA A 1 115 ? 10.817 1.672 5.248 1.00 91.44 115 ALA A O 1
ATOM 917 N N . LEU A 1 116 ? 10.522 2.056 3.050 1.00 91.88 116 LEU A N 1
ATOM 918 C CA . LEU A 1 116 ? 9.058 2.058 3.079 1.00 91.88 116 LEU A CA 1
ATOM 919 C C . LEU A 1 116 ? 8.465 0.772 3.655 1.00 91.88 116 LEU A C 1
ATOM 921 O O . LEU A 1 116 ? 7.477 0.831 4.374 1.00 91.88 116 LEU A O 1
ATOM 925 N N . GLN A 1 117 ? 9.075 -0.388 3.394 1.00 91.62 117 GLN A N 1
ATOM 926 C CA . GLN A 1 117 ? 8.634 -1.650 3.988 1.00 91.62 117 GLN A CA 1
ATOM 927 C C . GLN A 1 117 ? 8.638 -1.579 5.519 1.00 91.62 117 GLN A C 1
ATOM 929 O O . GLN A 1 117 ? 7.677 -2.008 6.148 1.00 91.62 117 GLN A O 1
ATOM 934 N N . LYS A 1 118 ? 9.690 -1.010 6.121 1.00 93.50 118 LYS A N 1
ATOM 935 C CA . LYS A 1 118 ? 9.779 -0.868 7.581 1.00 93.50 118 LYS A CA 1
ATOM 936 C C . LYS A 1 118 ? 8.698 0.064 8.119 1.00 93.50 118 LYS A C 1
ATOM 938 O O . LYS A 1 118 ? 8.103 -0.241 9.151 1.00 93.50 118 LYS A O 1
ATOM 943 N N . ASP A 1 119 ? 8.436 1.164 7.419 1.00 92.56 119 ASP A N 1
ATOM 944 C CA . ASP A 1 119 ? 7.411 2.132 7.811 1.00 92.56 119 ASP A CA 1
ATOM 945 C C . ASP A 1 119 ? 6.009 1.521 7.705 1.00 92.56 119 ASP A C 1
ATOM 947 O O . ASP A 1 119 ? 5.218 1.622 8.641 1.00 92.56 119 ASP A O 1
ATOM 951 N N . PHE A 1 120 ? 5.720 0.800 6.619 1.00 94.12 120 PHE A N 1
ATOM 952 C CA . PHE A 1 120 ? 4.452 0.093 6.439 1.00 94.12 120 PHE A CA 1
ATOM 953 C C . PHE A 1 120 ? 4.258 -1.014 7.475 1.00 94.12 120 PHE A C 1
ATOM 955 O O . PHE A 1 120 ? 3.184 -1.102 8.062 1.00 94.12 120 PHE A O 1
ATOM 962 N N . ASP A 1 121 ? 5.292 -1.803 7.777 1.00 93.06 121 ASP A N 1
ATOM 963 C CA . ASP A 1 121 ? 5.227 -2.820 8.832 1.00 93.06 121 ASP A CA 1
ATOM 964 C C . ASP A 1 121 ? 4.998 -2.184 10.218 1.00 93.06 121 ASP A C 1
ATOM 966 O O . ASP A 1 121 ? 4.324 -2.762 11.074 1.00 93.06 121 ASP A O 1
ATOM 970 N N . SER A 1 122 ? 5.557 -0.993 10.458 1.00 94.38 122 SER A N 1
ATOM 971 C CA . SER A 1 122 ? 5.360 -0.228 11.693 1.00 94.38 122 SER A CA 1
ATOM 972 C C . SER A 1 122 ? 3.920 0.279 11.822 1.00 94.38 122 SER A C 1
ATOM 974 O O . SER A 1 122 ? 3.277 0.044 12.848 1.00 94.38 122 SER A O 1
ATOM 976 N N . ILE A 1 123 ? 3.385 0.902 10.764 1.00 94.12 123 ILE A N 1
ATOM 977 C CA . ILE A 1 123 ? 1.997 1.387 10.710 1.00 94.12 123 ILE A CA 1
ATOM 978 C C . ILE A 1 123 ? 1.024 0.209 10.846 1.00 94.12 123 ILE A C 1
ATOM 980 O O . ILE A 1 123 ? 0.094 0.295 11.644 1.00 94.12 123 ILE A O 1
ATOM 984 N N . GLN A 1 124 ? 1.271 -0.917 10.171 1.00 93.88 124 GLN A N 1
ATOM 985 C CA . GLN A 1 124 ? 0.450 -2.123 10.299 1.00 93.88 124 GLN A CA 1
ATOM 986 C C . GLN A 1 124 ? 0.414 -2.625 11.748 1.00 93.88 124 GLN A C 1
ATOM 988 O O . GLN A 1 124 ? -0.655 -2.819 12.318 1.00 93.88 124 GLN A O 1
ATOM 993 N N . LYS A 1 125 ? 1.579 -2.775 12.395 1.00 95.19 125 LYS A N 1
ATOM 994 C CA . LYS A 1 125 ? 1.656 -3.209 13.802 1.00 95.19 125 LYS A CA 1
ATOM 995 C C . LYS A 1 125 ? 0.957 -2.240 14.750 1.00 95.19 125 LYS A C 1
ATOM 997 O O . LYS A 1 125 ? 0.393 -2.673 15.759 1.00 95.19 125 LYS A O 1
ATOM 1002 N N . PHE A 1 126 ? 1.048 -0.940 14.478 1.00 93.94 126 PHE A N 1
ATOM 1003 C CA . PHE A 1 126 ? 0.337 0.078 15.239 1.00 93.94 126 PHE A CA 1
ATOM 1004 C C . PHE A 1 126 ? -1.176 -0.085 15.073 1.00 93.94 126 PHE A C 1
ATOM 1006 O O . PHE A 1 126 ? -1.881 -0.190 16.077 1.00 93.94 126 PHE A O 1
ATOM 1013 N N . TRP A 1 127 ? -1.654 -0.212 13.834 1.00 95.38 127 TRP A N 1
ATOM 1014 C CA . TRP A 1 127 ? -3.059 -0.435 13.513 1.00 95.38 127 TRP A CA 1
ATOM 1015 C C . TRP A 1 127 ? -3.619 -1.709 14.145 1.00 95.38 127 TRP A C 1
ATOM 1017 O O . TRP A 1 127 ? -4.657 -1.660 14.798 1.00 95.38 127 TRP A O 1
ATOM 1027 N N . ASP A 1 128 ? -2.910 -2.834 14.063 1.00 93.44 128 ASP A N 1
ATOM 1028 C CA . ASP A 1 128 ? -3.352 -4.111 14.636 1.00 93.44 128 ASP A CA 1
ATOM 1029 C C . ASP A 1 128 ? -3.519 -4.043 16.161 1.00 93.44 128 ASP A C 1
ATOM 1031 O O . ASP A 1 128 ? -4.383 -4.701 16.746 1.00 93.44 128 ASP A O 1
ATOM 1035 N N . LYS A 1 129 ? -2.659 -3.273 16.840 1.00 93.38 129 LYS A N 1
ATOM 1036 C CA . LYS A 1 129 ? -2.760 -3.053 18.289 1.00 93.38 129 LYS A CA 1
ATOM 1037 C C . LYS A 1 129 ? -3.872 -2.069 18.621 1.00 93.38 129 LYS A C 1
ATOM 1039 O O . LYS A 1 129 ? -4.594 -2.286 19.593 1.00 93.38 129 LYS A O 1
ATOM 1044 N N . TYR A 1 130 ? -3.970 -0.990 17.854 1.00 91.38 130 TYR A N 1
ATOM 1045 C CA . TYR A 1 130 ? -4.906 0.095 18.096 1.00 91.38 130 TYR A CA 1
ATOM 1046 C C . TYR A 1 130 ? -6.350 -0.331 17.816 1.00 91.38 130 TYR A C 1
ATOM 1048 O O . TYR A 1 130 ? -7.186 -0.203 18.703 1.00 91.38 130 TYR A O 1
ATOM 1056 N N . SER A 1 131 ? -6.621 -0.963 16.671 1.00 91.25 131 SER A N 1
ATOM 1057 C CA . SER A 1 131 ? -7.938 -1.518 16.316 1.00 91.25 131 SER A CA 1
ATOM 1058 C C . SER A 1 131 ? -8.468 -2.469 17.393 1.00 91.25 131 SER A C 1
ATOM 1060 O O . SER A 1 131 ? -9.580 -2.299 17.882 1.00 91.25 131 SER A O 1
ATOM 1062 N N . LYS A 1 132 ? -7.635 -3.402 17.878 1.00 91.69 132 LYS A N 1
ATOM 1063 C CA . LYS A 1 132 ? -8.001 -4.312 18.979 1.00 91.69 132 LYS A CA 1
ATOM 1064 C C . LYS A 1 132 ? -8.340 -3.588 20.280 1.00 91.69 132 LYS A C 1
ATOM 1066 O O . LYS A 1 132 ? -9.155 -4.099 21.045 1.00 91.69 132 LYS A O 1
ATOM 1071 N N . ARG A 1 133 ? -7.680 -2.465 20.581 1.00 89.44 133 ARG A N 1
ATOM 1072 C CA . ARG A 1 133 ? -8.009 -1.645 21.757 1.00 89.44 133 ARG A CA 1
ATOM 1073 C C . ARG A 1 133 ? -9.345 -0.942 21.558 1.00 89.44 133 ARG A C 1
ATOM 1075 O O . ARG A 1 133 ? -10.211 -1.112 22.402 1.00 89.44 133 ARG A O 1
ATOM 1082 N N . VAL A 1 134 ? -9.539 -0.280 20.417 1.00 87.50 134 VAL A N 1
ATOM 1083 C CA . VAL A 1 134 ? -10.794 0.408 20.075 1.00 87.50 134 VAL A CA 1
ATOM 1084 C C . VAL A 1 134 ? -11.984 -0.546 20.169 1.00 87.50 134 VAL A C 1
ATOM 1086 O O . VAL A 1 134 ? -12.937 -0.253 20.878 1.00 87.50 134 VAL A O 1
ATOM 1089 N N . THR A 1 135 ? -11.903 -1.743 19.580 1.00 87.25 135 THR A N 1
ATOM 1090 C CA . THR A 1 135 ? -12.991 -2.734 19.664 1.00 87.25 135 THR A CA 1
ATOM 1091 C C . THR A 1 135 ? -13.287 -3.176 21.102 1.00 87.25 135 THR A C 1
ATOM 1093 O O . THR A 1 135 ? -14.441 -3.420 21.454 1.00 87.25 135 THR A O 1
ATOM 1096 N N . LYS A 1 136 ? -12.259 -3.309 21.952 1.00 88.88 136 LYS A N 1
ATOM 1097 C CA . LYS A 1 136 ? -12.450 -3.664 23.368 1.00 88.88 136 LYS A CA 1
ATOM 1098 C C . LYS A 1 136 ? -13.106 -2.529 24.147 1.00 88.88 136 LYS A C 1
ATOM 1100 O O . LYS A 1 136 ? -14.021 -2.802 24.919 1.00 88.88 136 LYS A O 1
ATOM 1105 N N . ASP A 1 137 ? -12.660 -1.300 23.927 1.00 84.56 137 ASP A N 1
ATOM 1106 C CA . ASP A 1 137 ? -13.177 -0.117 24.612 1.00 84.56 137 ASP A CA 1
ATOM 1107 C C . ASP A 1 137 ? -14.622 0.174 24.186 1.00 84.56 137 ASP A C 1
ATOM 1109 O O . ASP A 1 137 ? -15.474 0.418 25.038 1.00 84.56 137 ASP A O 1
ATOM 1113 N N . GLU A 1 138 ? -14.946 0.044 22.894 1.00 84.88 138 GLU A N 1
ATOM 1114 C CA . GLU A 1 138 ? -16.322 0.163 22.394 1.00 84.88 138 GLU A CA 1
ATOM 1115 C C . GLU A 1 138 ? -17.241 -0.908 22.982 1.00 84.88 138 GLU A C 1
ATOM 1117 O O . GLU A 1 138 ? -18.368 -0.609 23.381 1.00 84.88 138 GLU A O 1
ATOM 1122 N N . LYS A 1 139 ? -16.761 -2.153 23.089 1.00 87.19 139 LYS A N 1
ATOM 1123 C CA . LYS A 1 139 ? -17.522 -3.223 23.735 1.00 87.19 139 LYS A CA 1
ATOM 1124 C C . LYS A 1 139 ? -17.768 -2.914 25.213 1.00 87.19 139 LYS A C 1
ATOM 1126 O O . LYS A 1 139 ? -18.907 -2.995 25.657 1.00 87.19 139 LYS A O 1
ATOM 1131 N N . ALA A 1 140 ? -16.730 -2.524 25.953 1.00 86.94 140 ALA A N 1
ATOM 1132 C CA . ALA A 1 140 ? -16.846 -2.181 27.368 1.00 86.94 140 ALA A CA 1
ATOM 1133 C C . ALA A 1 140 ? -17.800 -0.996 27.597 1.00 86.94 140 ALA A C 1
ATOM 1135 O O . ALA A 1 140 ? -18.613 -1.025 28.520 1.00 86.94 140 ALA A O 1
ATOM 1136 N N . HIS A 1 141 ? -17.747 0.019 26.732 1.00 85.88 141 HIS A N 1
ATOM 1137 C CA . HIS A 1 141 ? -18.670 1.148 26.770 1.00 85.88 141 HIS A CA 1
ATOM 1138 C C . HIS A 1 141 ? -20.116 0.712 26.493 1.00 85.88 141 HIS A C 1
ATOM 1140 O O . HIS A 1 141 ? -21.026 1.100 27.223 1.00 85.88 141 HIS A O 1
ATOM 1146 N N . ASN A 1 142 ? -20.343 -0.125 25.476 1.00 86.50 142 ASN A N 1
ATOM 1147 C CA . ASN A 1 142 ? -21.675 -0.646 25.163 1.00 86.50 142 ASN A CA 1
ATOM 1148 C C . ASN A 1 142 ? -22.245 -1.511 26.295 1.00 86.50 142 ASN A C 1
ATOM 1150 O O . ASN A 1 142 ? -23.424 -1.378 26.622 1.00 86.50 142 ASN A O 1
ATOM 1154 N N . ASP A 1 143 ? -21.417 -2.349 26.922 1.00 88.38 143 ASP A N 1
ATOM 1155 C CA . ASP A 1 143 ? -21.815 -3.162 28.073 1.00 88.38 143 ASP A CA 1
ATOM 1156 C C . ASP A 1 143 ? -22.210 -2.263 29.263 1.00 88.38 143 ASP A C 1
ATOM 1158 O O . ASP A 1 143 ? -23.275 -2.450 29.856 1.00 88.38 143 ASP A O 1
ATOM 1162 N N . TYR A 1 144 ? -21.416 -1.222 29.551 1.00 88.81 144 TYR A N 1
ATOM 1163 C CA . TYR A 1 144 ? -21.703 -0.238 30.602 1.00 88.81 144 TYR A CA 1
ATOM 1164 C C . TYR A 1 144 ? -23.012 0.530 30.356 1.00 88.81 144 TYR A C 1
ATOM 1166 O O . TYR A 1 144 ? -23.852 0.638 31.253 1.00 88.81 144 TYR A O 1
ATOM 1174 N N . VAL A 1 145 ? -23.235 1.021 29.131 1.00 87.38 145 VAL A N 1
ATOM 1175 C CA . VAL A 1 145 ? -24.491 1.690 28.745 1.00 87.38 145 VAL A CA 1
ATOM 1176 C C . VAL A 1 145 ? -25.679 0.732 28.858 1.00 87.38 145 VAL A C 1
ATOM 1178 O O . VAL A 1 145 ? -26.740 1.118 29.352 1.00 87.38 145 VAL A O 1
ATOM 1181 N N . GLY A 1 146 ? -25.508 -0.529 28.453 1.00 87.19 146 GLY A N 1
ATOM 1182 C CA . GLY A 1 146 ? -26.536 -1.558 28.581 1.00 87.19 146 GLY A CA 1
ATOM 1183 C C . GLY A 1 146 ? -26.918 -1.841 30.036 1.00 87.19 146 GLY A C 1
ATOM 1184 O O . GLY A 1 146 ? -28.099 -2.013 30.345 1.00 87.19 146 GLY A O 1
ATOM 1185 N N . ASP A 1 147 ? -25.950 -1.856 30.949 1.00 89.06 147 ASP A N 1
ATOM 1186 C CA . ASP A 1 147 ? -26.214 -2.036 32.377 1.00 89.06 147 ASP A CA 1
ATOM 1187 C C . ASP A 1 147 ? -26.898 -0.816 33.005 1.00 89.06 147 ASP A C 1
ATOM 1189 O O . ASP A 1 147 ? -27.823 -0.988 33.809 1.00 89.06 147 ASP A O 1
ATOM 1193 N N . LEU A 1 148 ? -26.539 0.401 32.585 1.00 87.44 148 LEU A N 1
ATOM 1194 C CA . LEU A 1 148 ? -27.261 1.617 32.970 1.00 87.44 148 LEU A CA 1
ATOM 1195 C C . LEU A 1 148 ? -28.719 1.594 32.495 1.00 87.44 148 LEU A C 1
ATOM 1197 O O . LEU A 1 148 ? -29.613 1.901 33.281 1.00 87.44 148 LEU A O 1
ATOM 1201 N N . ASP A 1 149 ? -28.994 1.169 31.258 1.00 87.56 149 ASP A N 1
ATOM 1202 C CA . ASP A 1 149 ? -30.366 1.046 30.741 1.00 87.56 149 ASP A CA 1
ATOM 1203 C C . ASP A 1 149 ? -31.186 0.006 31.529 1.00 87.56 149 ASP A C 1
ATOM 1205 O O . ASP A 1 149 ? -32.349 0.239 31.878 1.00 87.56 149 ASP A O 1
ATOM 1209 N N . LYS A 1 150 ? -30.575 -1.126 31.909 1.00 89.75 150 LYS A N 1
ATOM 1210 C CA . LYS A 1 150 ? -31.220 -2.115 32.793 1.00 89.75 150 LYS A CA 1
ATOM 1211 C C . LYS A 1 150 ? -31.540 -1.522 34.166 1.00 89.75 150 LYS A C 1
ATOM 1213 O O . LYS A 1 150 ? -32.641 -1.749 34.677 1.00 89.75 150 LYS A O 1
ATOM 1218 N N . GLN A 1 151 ? -30.609 -0.778 34.769 1.00 88.56 151 GLN A N 1
ATOM 1219 C CA . GLN A 1 151 ? -30.830 -0.113 36.056 1.00 88.56 151 GLN A CA 1
ATOM 1220 C C . GLN A 1 151 ? -31.928 0.948 35.959 1.00 88.56 151 GLN A C 1
ATOM 1222 O O . GLN A 1 151 ? -32.814 0.976 36.814 1.00 88.56 151 GLN A O 1
ATOM 1227 N N . LEU A 1 152 ? -31.928 1.755 34.896 1.00 87.94 152 LEU A N 1
ATOM 1228 C CA . LEU A 1 152 ? -32.948 2.764 34.626 1.00 87.94 152 LEU A CA 1
ATOM 1229 C C . LEU A 1 152 ? -34.337 2.125 34.504 1.00 87.94 152 LEU A C 1
ATOM 1231 O O . LEU A 1 152 ? -35.279 2.553 35.169 1.00 87.94 152 LEU A O 1
ATOM 1235 N N . LYS A 1 153 ? -34.461 1.038 33.733 1.00 88.00 153 LYS A N 1
ATOM 1236 C CA . LYS A 1 153 ? -35.715 0.277 33.603 1.00 88.00 153 LYS A CA 1
ATOM 1237 C C . LYS A 1 153 ? -36.167 -0.333 34.927 1.00 88.00 153 LYS A C 1
ATOM 1239 O O . LYS A 1 153 ? -37.365 -0.355 35.209 1.00 88.00 153 LYS A O 1
ATOM 1244 N N . LYS A 1 154 ? -35.237 -0.841 35.742 1.00 85.62 154 LYS A N 1
ATOM 1245 C CA . LYS A 1 154 ? -35.550 -1.395 37.066 1.00 85.62 154 LYS A CA 1
ATOM 1246 C C . LYS A 1 154 ? -36.053 -0.303 38.012 1.00 85.62 154 LYS A C 1
ATOM 1248 O O . LYS A 1 154 ? -37.123 -0.471 38.589 1.00 85.62 154 LYS A O 1
ATOM 1253 N N . MET A 1 155 ? -35.351 0.828 38.091 1.00 80.69 155 MET A N 1
ATOM 1254 C CA . MET A 1 155 ? -35.782 1.991 38.871 1.00 80.69 155 MET A CA 1
ATOM 1255 C C . MET A 1 155 ? -37.133 2.529 38.401 1.00 80.69 155 MET A C 1
ATOM 1257 O O . MET A 1 155 ? -37.982 2.809 39.239 1.00 80.69 155 MET A O 1
ATOM 1261 N N . GLY A 1 156 ? -37.377 2.601 37.090 1.00 79.69 156 GLY A N 1
ATOM 1262 C CA . GLY A 1 156 ? -38.675 2.998 36.540 1.00 79.69 156 GLY A CA 1
ATOM 1263 C C . GLY A 1 156 ? -39.805 2.069 36.988 1.00 79.69 156 GLY A C 1
ATOM 1264 O O . GLY A 1 156 ? -40.825 2.533 37.490 1.00 79.69 156 GLY A O 1
ATOM 1265 N N . LYS A 1 157 ? -39.600 0.748 36.903 1.00 81.44 157 LYS A N 1
ATOM 1266 C CA . LYS A 1 157 ? -40.577 -0.244 37.385 1.00 81.44 157 LYS A CA 1
ATOM 1267 C C . LYS A 1 157 ? -40.801 -0.162 38.895 1.00 81.44 157 LYS A C 1
ATOM 1269 O O . LYS A 1 157 ? -41.935 -0.299 39.347 1.00 81.44 157 LYS A O 1
ATOM 1274 N N . ASP A 1 158 ? -39.745 0.028 39.679 1.00 72.94 158 ASP A N 1
ATOM 1275 C CA . ASP A 1 158 ? -39.845 0.123 41.137 1.00 72.94 158 ASP A CA 1
ATOM 1276 C C . ASP A 1 158 ? -40.519 1.432 41.571 1.00 72.94 158 ASP A C 1
ATOM 1278 O O . ASP A 1 158 ? -41.330 1.423 42.499 1.00 72.94 158 ASP A O 1
ATOM 1282 N N . TYR A 1 159 ? -40.261 2.535 40.865 1.00 73.81 159 TYR A N 1
ATOM 1283 C CA . TYR A 1 159 ? -40.936 3.816 41.060 1.00 73.81 159 TYR A CA 1
ATOM 1284 C C . TYR A 1 159 ? -42.424 3.727 40.707 1.00 73.81 159 TYR A C 1
ATOM 1286 O O . TYR A 1 159 ? -43.267 4.136 41.503 1.00 73.81 159 TYR A O 1
ATOM 1294 N N . GLU A 1 160 ? -42.776 3.113 39.575 1.00 71.12 160 GLU A N 1
ATOM 1295 C CA . GLU A 1 160 ? -44.173 2.911 39.171 1.00 71.12 160 GLU A CA 1
ATOM 1296 C C . GLU A 1 160 ? -44.928 1.992 40.151 1.00 71.12 160 GLU A C 1
ATOM 1298 O O . GLU A 1 160 ? -46.097 2.210 40.474 1.00 71.12 160 GLU A O 1
ATOM 1303 N N . LYS A 1 161 ? -44.252 0.970 40.692 1.00 70.44 161 LYS A N 1
ATOM 1304 C CA . LYS A 1 161 ? -44.813 0.113 41.745 1.00 70.44 161 LYS A CA 1
ATOM 1305 C C . LYS A 1 161 ? -45.004 0.862 43.060 1.00 70.44 161 LYS A C 1
ATOM 1307 O O . LYS A 1 161 ? -46.041 0.675 43.693 1.00 70.44 161 LYS A O 1
ATOM 1312 N N . LYS A 1 162 ? -44.032 1.676 43.488 1.00 63.62 162 LYS A N 1
ATOM 1313 C CA . LYS A 1 162 ? -44.129 2.472 44.723 1.00 63.62 162 LYS A CA 1
ATOM 1314 C C . LYS A 1 162 ? -45.247 3.503 44.634 1.00 63.62 162 LYS A C 1
ATOM 1316 O O . LYS A 1 162 ? -46.103 3.511 45.508 1.00 63.62 162 LYS A O 1
ATOM 1321 N N . THR A 1 163 ? -45.310 4.255 43.541 1.00 60.41 163 THR A N 1
ATOM 1322 C CA . THR A 1 163 ? -46.379 5.236 43.296 1.00 60.41 163 THR A CA 1
ATOM 1323 C C . THR A 1 163 ? -47.759 4.579 43.254 1.00 60.41 163 THR A C 1
ATOM 1325 O O . THR A 1 163 ? -48.653 5.017 43.969 1.00 60.41 163 THR A O 1
ATOM 1328 N N . LYS A 1 164 ? -47.943 3.451 42.549 1.00 60.56 164 LYS A N 1
ATOM 1329 C CA . LYS A 1 164 ? -49.219 2.699 42.585 1.00 60.56 164 LYS A CA 1
ATOM 1330 C C . LYS A 1 164 ? -49.590 2.191 43.986 1.00 60.56 164 LYS A C 1
ATOM 1332 O O . LYS A 1 164 ? -50.777 2.100 44.306 1.00 60.56 164 LYS A O 1
ATOM 1337 N N . LYS A 1 165 ? -48.605 1.841 44.820 1.00 58.75 165 LYS A N 1
ATOM 1338 C CA . LYS A 1 165 ? -48.826 1.351 46.191 1.00 58.75 165 LYS A CA 1
ATOM 1339 C C . LYS A 1 165 ? -49.155 2.492 47.162 1.00 58.75 165 LYS A C 1
ATOM 1341 O O . LYS A 1 165 ? -50.072 2.341 47.963 1.00 58.75 165 LYS A O 1
ATOM 1346 N N . GLU A 1 166 ? -48.487 3.637 47.041 1.00 54.81 16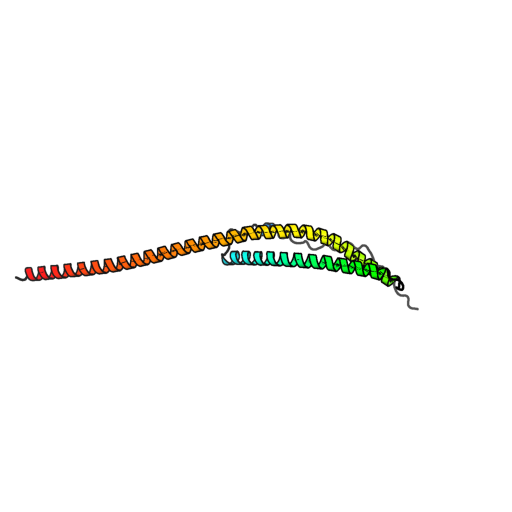6 GLU A N 1
ATOM 1347 C CA . GLU A 1 166 ? -48.798 4.865 47.789 1.00 54.81 166 GLU A CA 1
ATOM 1348 C C . GLU A 1 166 ? -50.168 5.436 47.414 1.00 54.81 166 GLU A C 1
ATOM 1350 O O . GLU A 1 166 ? -50.932 5.806 48.302 1.00 54.81 166 GLU A O 1
ATOM 1355 N N . SER A 1 167 ? -50.542 5.432 46.130 1.00 50.56 167 SER A N 1
ATOM 1356 C CA . SER A 1 167 ? -51.875 5.878 45.705 1.00 50.56 167 SER A CA 1
ATOM 1357 C C . SER A 1 167 ? -52.996 5.002 46.277 1.00 50.56 167 SER A C 1
ATOM 1359 O O . SER A 1 167 ? -54.017 5.535 46.702 1.00 50.56 167 SER A O 1
ATOM 1361 N N . LYS A 1 168 ? -52.807 3.674 46.354 1.00 54.53 168 LYS A N 1
ATOM 1362 C CA . LYS A 1 168 ? -53.770 2.772 47.017 1.00 54.53 168 LYS A CA 1
ATOM 1363 C C . LYS A 1 168 ? -53.829 2.996 48.530 1.00 54.53 168 LYS A C 1
ATOM 1365 O O . LYS A 1 168 ? -54.916 3.154 49.068 1.00 54.53 168 LYS A O 1
ATOM 1370 N N . SER A 1 169 ? -52.675 3.089 49.189 1.00 54.69 169 SER A N 1
ATOM 1371 C CA . SER A 1 169 ? -52.569 3.357 50.632 1.00 54.69 169 SER A CA 1
ATOM 1372 C C . SER A 1 169 ? -53.230 4.679 51.042 1.00 54.69 169 SER A C 1
ATOM 1374 O O . SER A 1 169 ? -53.885 4.759 52.081 1.00 54.69 169 SER A O 1
ATOM 1376 N N . SER A 1 170 ? -53.063 5.725 50.231 1.00 49.72 170 SER A N 1
ATOM 1377 C CA . SER A 1 170 ? -53.639 7.049 50.481 1.00 49.72 170 SER A CA 1
ATOM 1378 C C . SER A 1 170 ? -55.164 7.061 50.294 1.00 49.72 170 SER A C 1
ATOM 1380 O O . SER A 1 170 ? -55.884 7.593 51.138 1.00 49.72 170 SER A O 1
ATOM 1382 N N . LEU A 1 171 ? -55.678 6.382 49.259 1.00 52.22 171 LEU A N 1
ATOM 1383 C CA . LEU A 1 171 ? -57.121 6.213 49.025 1.00 52.22 171 LEU A CA 1
ATOM 1384 C C . LEU A 1 171 ? -57.823 5.409 50.128 1.00 52.22 171 LEU A C 1
ATOM 1386 O O . LEU A 1 171 ? -58.965 5.706 50.485 1.00 52.22 171 LEU A O 1
ATOM 1390 N N . GLU A 1 172 ? -57.149 4.398 50.668 1.00 54.88 172 GLU A N 1
ATOM 1391 C CA . GLU A 1 172 ? -57.687 3.530 51.717 1.00 54.88 172 GLU A CA 1
ATOM 1392 C C . GLU A 1 172 ? -57.711 4.252 53.074 1.00 54.88 172 GLU A C 1
ATOM 1394 O O . GLU A 1 172 ? -58.719 4.220 53.778 1.00 54.88 172 GLU A O 1
ATOM 1399 N N . SER A 1 173 ? -56.674 5.041 53.378 1.00 54.84 173 SER A N 1
ATOM 1400 C CA . SER A 1 173 ? -56.623 5.896 54.576 1.00 54.84 173 SER A CA 1
ATOM 1401 C C . SER A 1 173 ? -57.673 7.017 54.544 1.00 54.84 173 SER A C 1
ATOM 1403 O O . SER A 1 173 ? -58.320 7.296 55.555 1.00 54.84 173 SER A O 1
ATOM 1405 N N . HIS A 1 174 ? -57.893 7.633 53.375 1.00 56.38 174 HIS A N 1
ATOM 1406 C CA . HIS A 1 174 ? -58.945 8.638 53.188 1.00 56.38 174 HIS A CA 1
ATOM 1407 C C . HIS A 1 174 ? -60.351 8.058 53.373 1.00 56.38 174 HIS A C 1
ATOM 1409 O O . HIS A 1 174 ? -61.197 8.708 53.983 1.00 56.38 174 HIS A O 1
ATOM 1415 N N . ASN A 1 175 ? -60.597 6.834 52.894 1.00 55.41 175 ASN A N 1
ATOM 1416 C CA . ASN A 1 175 ? -61.879 6.159 53.095 1.00 55.41 175 ASN A CA 1
ATOM 1417 C C . ASN A 1 175 ? -62.132 5.860 54.574 1.00 55.41 175 ASN A C 1
ATOM 1419 O O . ASN A 1 175 ? -63.184 6.223 55.092 1.00 55.41 175 ASN A O 1
ATOM 1423 N N . VAL A 1 176 ? -61.167 5.260 55.279 1.00 65.44 176 VAL A N 1
ATOM 1424 C CA . VAL A 1 176 ? -61.323 4.925 56.707 1.00 65.44 176 VAL A CA 1
ATOM 1425 C C . VAL A 1 176 ? -61.585 6.178 57.546 1.00 65.44 176 VAL A C 1
ATOM 1427 O O . VAL A 1 176 ? -62.480 6.175 58.389 1.00 65.44 176 VAL A O 1
ATOM 1430 N N . SER A 1 177 ? -60.873 7.275 57.270 1.00 59.09 177 SER A N 1
ATOM 1431 C CA . SER A 1 177 ? -61.083 8.550 57.963 1.00 59.09 177 SER A CA 1
ATOM 1432 C C . SER A 1 177 ? -62.481 9.130 57.696 1.00 59.09 177 SER A C 1
ATOM 1434 O O . SER A 1 177 ? -63.151 9.595 58.617 1.00 59.09 177 SER A O 1
ATOM 1436 N N . PHE A 1 178 ? -62.980 9.022 56.458 1.00 61.88 178 PHE A N 1
ATOM 1437 C CA . PHE A 1 178 ? -64.320 9.484 56.084 1.00 61.88 178 PHE A CA 1
ATOM 1438 C C . PHE A 1 178 ? -65.443 8.685 56.766 1.00 61.88 178 PHE A C 1
ATOM 1440 O O . PHE A 1 178 ? -66.418 9.271 57.241 1.00 61.88 178 PHE A O 1
ATOM 1447 N N . TYR A 1 179 ? -65.303 7.358 56.866 1.00 67.19 179 TYR A N 1
ATOM 1448 C CA . TYR A 1 179 ? -66.261 6.516 57.592 1.00 67.19 179 TYR A CA 1
ATOM 1449 C C . TYR A 1 179 ? -66.222 6.771 59.101 1.00 67.19 179 TYR A C 1
ATOM 1451 O O . TYR A 1 179 ? -67.274 6.845 59.732 1.00 67.19 179 TYR A O 1
ATOM 1459 N N . HIS A 1 180 ? -65.036 6.967 59.681 1.00 63.28 180 HIS A N 1
ATOM 1460 C CA . HIS A 1 180 ? -64.892 7.229 61.113 1.00 63.28 180 HIS A CA 1
ATOM 1461 C C . HIS A 1 180 ? -65.444 8.609 61.519 1.00 63.28 180 HIS A C 1
ATOM 1463 O O . HIS A 1 180 ? -66.050 8.746 62.582 1.00 63.28 180 HIS A O 1
ATOM 1469 N N . LEU A 1 181 ? -65.282 9.628 60.667 1.00 66.12 181 LEU A N 1
ATOM 1470 C CA . LEU A 1 181 ? -65.891 10.952 60.852 1.00 66.12 181 LEU A CA 1
ATOM 1471 C C . LEU A 1 181 ? -67.419 10.901 60.746 1.00 66.12 181 LEU A C 1
ATOM 1473 O O . LEU A 1 181 ? -68.102 11.499 61.574 1.00 66.12 181 LEU A O 1
ATOM 1477 N N . ASN A 1 182 ? -67.961 10.149 59.782 1.00 62.59 182 ASN A N 1
ATOM 1478 C CA . ASN A 1 182 ? -69.408 9.942 59.673 1.00 62.59 182 ASN A CA 1
ATOM 1479 C C . ASN A 1 182 ? -69.976 9.195 60.884 1.00 62.59 182 ASN A C 1
ATOM 1481 O O . ASN A 1 182 ? -71.023 9.573 61.400 1.00 62.59 182 ASN A O 1
ATOM 1485 N N . TYR A 1 183 ? -69.276 8.170 61.373 1.00 65.56 183 TYR A N 1
ATOM 1486 C CA . TYR A 1 183 ? -69.717 7.420 62.546 1.00 65.56 183 TYR A CA 1
ATOM 1487 C C . TYR A 1 183 ? -69.750 8.300 63.804 1.00 65.56 183 TYR A C 1
ATOM 1489 O O . TYR A 1 183 ? -70.730 8.267 64.540 1.00 65.56 183 TYR A O 1
ATOM 1497 N N . LEU A 1 184 ? -68.733 9.145 64.014 1.00 65.38 184 LEU A N 1
ATOM 1498 C CA . LEU A 1 184 ? -68.708 10.122 65.112 1.00 65.38 184 LEU A CA 1
ATOM 1499 C C . LEU A 1 184 ? -69.823 11.171 65.001 1.00 65.38 184 LEU A C 1
ATOM 1501 O O . LEU A 1 184 ? -70.444 11.495 66.009 1.00 65.38 184 LEU A O 1
ATOM 1505 N N . LEU A 1 185 ? -70.109 11.676 63.799 1.00 62.12 185 LEU A N 1
ATOM 1506 C CA . LEU A 1 185 ? -71.205 12.627 63.571 1.00 62.12 185 LEU A CA 1
ATOM 1507 C C . LEU A 1 185 ? -72.581 12.021 63.878 1.00 62.12 185 LEU A C 1
ATOM 1509 O O . LEU A 1 185 ? -73.425 12.689 64.475 1.00 62.12 185 LEU A O 1
ATOM 1513 N N . VAL A 1 186 ? -72.797 10.754 63.515 1.00 65.94 186 VAL A N 1
ATOM 1514 C CA . VAL A 1 186 ? -74.036 10.027 63.836 1.00 65.94 186 VAL A CA 1
ATOM 1515 C C . VAL A 1 186 ? -74.141 9.753 65.340 1.00 65.94 186 VAL A C 1
ATOM 1517 O O . VAL A 1 186 ? -75.220 9.900 65.904 1.00 65.94 186 VAL A O 1
ATOM 1520 N N . PHE A 1 187 ? -73.031 9.421 66.009 1.00 61.66 187 PHE A N 1
ATOM 1521 C CA . PHE A 1 187 ? -73.012 9.130 67.449 1.00 61.66 187 PHE A CA 1
ATOM 1522 C C . PHE A 1 187 ? -73.225 10.365 68.338 1.00 61.66 187 PHE A C 1
ATOM 1524 O O . PHE A 1 187 ? -73.742 10.230 69.439 1.00 61.66 187 PHE A O 1
ATOM 1531 N N . PHE A 1 188 ? -72.837 11.558 67.876 1.00 56.75 188 PHE A N 1
ATOM 1532 C CA . PHE A 1 188 ? -73.057 12.829 68.582 1.00 56.75 188 PHE A CA 1
ATOM 1533 C C . PHE A 1 188 ? -74.395 13.516 68.237 1.00 56.75 188 PHE A C 1
ATOM 1535 O O . PHE A 1 188 ? -74.672 14.588 68.770 1.00 56.75 188 PHE A O 1
ATOM 1542 N N . SER A 1 189 ? -75.214 12.932 67.352 1.00 54.56 189 SER A N 1
ATOM 1543 C CA . SER A 1 189 ? -76.523 13.486 66.949 1.00 54.56 189 SER A CA 1
ATOM 1544 C C . SER A 1 189 ? -77.730 12.867 67.680 1.00 54.56 189 SER A C 1
ATOM 1546 O O . SER A 1 189 ? -78.866 13.135 67.289 1.00 54.56 189 SER A O 1
ATOM 1548 N N . TYR A 1 190 ? -77.505 12.060 68.721 1.00 45.09 190 TYR A N 1
ATOM 1549 C CA . TYR A 1 190 ? -78.527 11.507 69.624 1.00 45.09 190 TYR A CA 1
ATOM 1550 C C . TYR A 1 190 ? -78.234 11.922 71.066 1.00 45.09 190 TYR A C 1
ATOM 1552 O O . TYR A 1 190 ? -79.215 12.158 71.806 1.00 45.09 190 TYR A O 1
#

Sequence (190 aa):
MALSQKKRFTFFGSPPMSPILSPTKNLSTYFSQEDKLPNIDDARKAVDNLERLVVAAEAYRDLISKLSKASKTFSKTLKEYGNSKGMDNVHVMCFQTTSQFYENHNEIQSKLNKALQKDFDSIQKFWDKYSKRVTKDEKAHNDYVGDLDKQLKKMGKDYEKKTKKESKSSLESHNVSFYHLNYLLVFFSY

pLDDT: mean 76.86, std 20.47, range [35.97, 97.25]

Radius of gyration: 42.3 Å; chains: 1; bounding box: 106×52×115 Å

Secondary structure (DSSP, 8-state):
---PPP-------PPP----PPP---GGGGG--------HHHHHHHHHHHHHHHHHHHHHHHHHHHHHHHHHHHHHHHHHHHT-TT--HHHHHH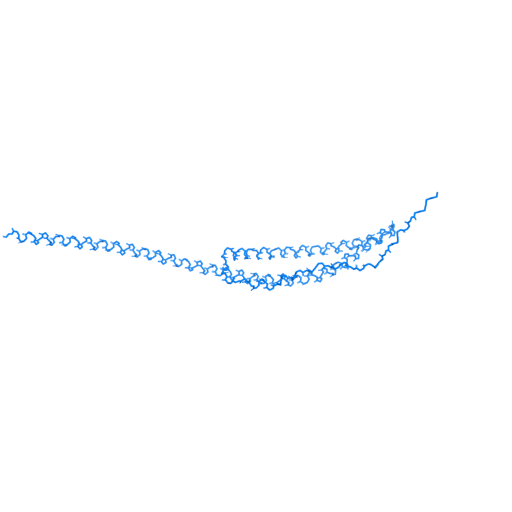HHHHHHHHHHHHHHHHHHHHHHHHHHHHHHHHHHHHHHHHHHHHHHHHHHHHHHHHHHHHHHHHHHHHHHHHHHHHHHHHHHHHHHHHHHHHHT--

Foldseek 3Di:
DDDDDDDDDDPDDDDDDDPDDDDDPDPCVVVPDPPPPPDPVNVVVVLVVLVVVLVVLVVVLVVLVVVLVVLLVQLVVLQVVLPDPDDDPVSSCVSPVSSVVSVVVSVVSVVVSVVSVVVSVVSVVVSVVVVVVVVVVVVVVVVVVVVVVVVVVVVVVVVVVVVVVVVVVVVVVVVVVVVVVVVVVVVVPD